Protein AF-A0AAU6SEM1-F1 (afdb_monomer)

Sequence (296 aa):
MIVGTLLGLVVWAATRRGRDPLRGRLRWLAVAAGLLPVLVTVFYAVAGIIPALLAALTPDVFFMLWETRFVAPLVAGLASLALLTVPGPASSPIPFAAVARRTAFTYVGKGWLVTAVALIAVTVALSVAAGMASTVDEEGRYTMFSFNIGTFTVSTTIYGWHYSLPALALVLALAGCGWAALAFVARSPLSEPWEHQASTRRTRSRNIAVAITAALSLHLGLILGSLAGTSTLQGGMPTDSAGDITVQAPFAALTPLLSASSFVFAAVGIALWLSVTLTAVPVPGRVRRTTSALAS

Organism: NCBI:txid3135264

Nearest PDB structures (foldseek):
  8qa3-assembly1_A  TM=3.571E-01  e=9.918E+00  Homo sapiens
  4o9u-assembly1_D  TM=2.777E-01  e=9.033E+00  Thermus thermophilus HB27

Secondary structure (DSSP, 8-state):
-HHHHHHHHHHHHHH-TT-PPP-THHHHHHHHHHHHHHHHHHHHHHHHH-HHHHHTS-HHHHHHHHHHTTTHHHHHHHHHHHHHHSPPPP-PPP---------GGGSS-HHHHHHHHHHHHHHHHHHHHHHHH-EE-TTS-EEEEEEEET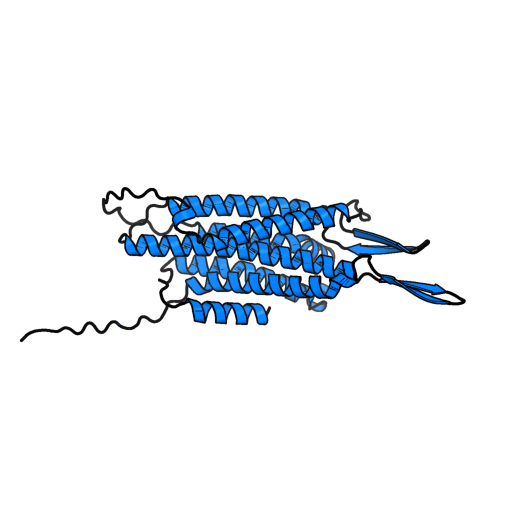TEEEEEE-S-HHHHHHHHHHHHHHHHHHHHHHHHHHH----S-HHHHHHHHHHHHHHHHHHHHHHHHHHHHHHHHHHHHHHT-EEEEEETTTEEEEEE-TTGGGHHHHHHHHHHHHHHHHHHHHHHHGGGSPP-------------

pLDDT: mean 85.05, std 13.44, range [45.94, 98.5]

Structure (mmCIF, N/CA/C/O backbone):
data_AF-A0AAU6SEM1-F1
#
_entry.id   AF-A0AAU6SEM1-F1
#
loop_
_atom_site.group_PDB
_atom_site.id
_atom_site.type_symbol
_atom_site.label_atom_id
_atom_site.label_alt_id
_atom_site.label_comp_id
_atom_site.label_asym_id
_atom_site.label_entity_id
_atom_site.label_seq_id
_atom_site.pdbx_PDB_ins_code
_atom_site.Cartn_x
_atom_site.Cartn_y
_atom_site.Cartn_z
_atom_site.occupancy
_atom_site.B_iso_or_equiv
_atom_site.auth_seq_id
_atom_site.auth_comp_id
_atom_site.auth_asym_id
_atom_site.auth_atom_id
_atom_site.pdbx_PDB_model_num
ATOM 1 N N . MET A 1 1 ? -10.314 -1.191 -9.403 1.00 64.25 1 MET A N 1
ATOM 2 C CA . MET A 1 1 ? -11.093 -0.245 -8.566 1.00 64.25 1 MET A CA 1
ATOM 3 C C . MET A 1 1 ? -12.512 -0.749 -8.316 1.00 64.25 1 MET A C 1
ATOM 5 O O . MET A 1 1 ? -12.783 -1.149 -7.195 1.00 64.25 1 MET A O 1
ATOM 9 N N . ILE A 1 2 ? -13.368 -0.844 -9.346 1.00 74.00 2 ILE A N 1
ATOM 10 C CA . ILE A 1 2 ? -14.781 -1.278 -9.229 1.00 74.00 2 ILE A CA 1
ATOM 11 C C . ILE A 1 2 ? -14.925 -2.620 -8.493 1.00 74.00 2 ILE A C 1
ATOM 13 O O . ILE A 1 2 ? -15.684 -2.719 -7.534 1.00 74.00 2 ILE A O 1
ATOM 17 N N . VAL A 1 3 ? -14.135 -3.628 -8.880 1.00 74.31 3 VAL A N 1
ATOM 18 C CA . VAL A 1 3 ? -14.137 -4.951 -8.229 1.00 74.31 3 VAL A CA 1
ATOM 19 C C . VAL A 1 3 ? -13.788 -4.859 -6.739 1.00 74.31 3 VAL A C 1
ATOM 21 O O . VAL A 1 3 ? -14.462 -5.468 -5.917 1.00 74.31 3 VAL A O 1
ATOM 24 N N . GLY A 1 4 ? -12.783 -4.055 -6.372 1.00 67.62 4 GLY A N 1
ATOM 25 C CA . GLY A 1 4 ? -12.403 -3.834 -4.972 1.00 67.62 4 GLY A CA 1
ATOM 26 C C . GLY A 1 4 ? -13.501 -3.136 -4.168 1.00 67.62 4 GLY A C 1
ATOM 27 O O . GLY A 1 4 ? -13.782 -3.523 -3.037 1.00 67.62 4 GLY A O 1
ATOM 28 N N . THR A 1 5 ? -14.184 -2.160 -4.770 1.00 74.62 5 THR A N 1
ATOM 29 C CA . THR A 1 5 ? -15.334 -1.486 -4.155 1.00 74.62 5 THR A CA 1
ATOM 30 C C . THR A 1 5 ? -16.492 -2.455 -3.917 1.00 74.62 5 THR A C 1
ATOM 32 O O . THR A 1 5 ? -17.012 -2.522 -2.804 1.00 74.62 5 THR A O 1
ATOM 35 N N . LEU A 1 6 ? -16.860 -3.252 -4.925 1.00 79.00 6 LEU A N 1
ATOM 36 C CA . LEU A 1 6 ? -17.915 -4.262 -4.809 1.00 79.00 6 LEU A CA 1
ATOM 37 C C . LEU A 1 6 ? -17.565 -5.321 -3.759 1.00 79.00 6 LEU A C 1
ATOM 39 O O . LEU A 1 6 ? -18.384 -5.621 -2.893 1.00 79.00 6 LEU A O 1
ATOM 43 N N . LEU A 1 7 ? -16.333 -5.834 -3.775 1.00 76.56 7 LEU A N 1
ATOM 44 C CA . LEU A 1 7 ? -15.867 -6.827 -2.809 1.00 76.56 7 LEU A CA 1
ATOM 45 C C . LEU A 1 7 ? -15.862 -6.266 -1.381 1.00 76.56 7 LEU A C 1
ATOM 47 O O . LEU A 1 7 ? -16.330 -6.932 -0.459 1.00 76.56 7 LEU A O 1
ATOM 51 N N . GLY A 1 8 ? -15.422 -5.018 -1.200 1.00 72.12 8 GLY A N 1
ATOM 52 C CA . GLY A 1 8 ? -15.498 -4.314 0.081 1.00 72.12 8 GLY A CA 1
ATOM 53 C C . GLY A 1 8 ? -16.930 -4.191 0.603 1.00 72.12 8 GLY A C 1
ATOM 54 O O . GLY A 1 8 ? -17.187 -4.488 1.772 1.00 72.12 8 GLY A O 1
ATOM 55 N N . LEU A 1 9 ? -17.878 -3.832 -0.267 1.00 77.19 9 LEU A N 1
ATOM 56 C CA . LEU A 1 9 ? -19.300 -3.740 0.077 1.00 77.19 9 LEU A CA 1
ATOM 57 C C . LEU A 1 9 ? -19.899 -5.103 0.446 1.00 77.19 9 LEU A C 1
ATOM 59 O O . LEU A 1 9 ? -20.611 -5.198 1.446 1.00 77.19 9 LEU A O 1
ATOM 63 N N . VAL A 1 10 ? -19.581 -6.163 -0.304 1.00 81.06 10 VAL A N 1
ATOM 64 C CA . VAL A 1 10 ? -20.064 -7.530 -0.042 1.00 81.06 10 VAL A CA 1
ATOM 65 C C . VAL A 1 10 ? -19.511 -8.065 1.280 1.00 81.06 10 VAL A C 1
ATOM 67 O O . VAL A 1 10 ? -20.278 -8.517 2.133 1.00 81.06 10 VAL A O 1
ATOM 70 N N . VAL A 1 11 ? -18.196 -7.959 1.506 1.00 77.38 11 VAL A N 1
ATOM 71 C CA . VAL A 1 11 ? -17.552 -8.398 2.756 1.00 77.38 11 VAL A CA 1
ATOM 72 C C . VAL A 1 11 ? -18.088 -7.607 3.948 1.00 77.38 11 VAL A C 1
ATOM 74 O O . VAL A 1 11 ? -18.332 -8.171 5.022 1.00 77.38 11 VAL A O 1
ATOM 77 N N . TRP A 1 12 ? -18.320 -6.304 3.785 1.00 76.75 12 TRP A N 1
ATOM 78 C CA . TRP A 1 12 ? -18.970 -5.508 4.818 1.00 76.75 12 TRP A CA 1
ATOM 79 C C . TRP A 1 12 ? -20.400 -5.989 5.088 1.00 76.75 12 TRP A C 1
ATOM 81 O O . TRP A 1 12 ? -20.734 -6.264 6.242 1.00 76.75 12 TRP A O 1
ATOM 91 N N . ALA A 1 13 ? -21.223 -6.159 4.053 1.00 77.69 13 ALA A N 1
ATOM 92 C CA . ALA A 1 13 ? -22.612 -6.592 4.184 1.00 77.69 13 ALA A CA 1
ATOM 93 C C . ALA A 1 13 ? -22.738 -7.969 4.856 1.00 77.69 13 ALA A C 1
ATOM 95 O O . ALA A 1 13 ? -23.631 -8.163 5.686 1.00 77.69 13 ALA A O 1
ATOM 96 N N . ALA A 1 14 ? -21.817 -8.890 4.561 1.00 76.38 14 ALA A N 1
ATOM 97 C CA . ALA A 1 14 ? -21.757 -10.215 5.171 1.00 76.38 14 ALA A CA 1
ATOM 98 C C . ALA A 1 14 ? -21.317 -10.165 6.644 1.00 76.38 14 ALA A C 1
ATOM 100 O O . ALA A 1 14 ? -21.832 -10.906 7.478 1.00 76.38 14 ALA A O 1
ATOM 101 N N . THR A 1 15 ? -20.391 -9.266 6.990 1.00 72.38 15 THR A N 1
ATOM 102 C CA . THR A 1 15 ? -19.756 -9.258 8.317 1.00 72.38 15 THR A CA 1
ATOM 103 C C . THR A 1 15 ? -20.282 -8.184 9.275 1.00 72.38 15 THR A C 1
ATOM 105 O O . THR A 1 15 ? -19.810 -8.093 10.407 1.00 72.38 15 THR A O 1
ATOM 108 N N . ARG A 1 16 ? -21.257 -7.360 8.864 1.00 71.50 16 ARG A N 1
ATOM 109 C CA . ARG A 1 16 ? -21.816 -6.262 9.683 1.00 71.50 16 ARG A CA 1
ATOM 110 C C . ARG A 1 16 ? -22.664 -6.707 10.881 1.00 71.50 16 ARG A C 1
ATOM 112 O O . ARG A 1 16 ? -22.911 -5.894 11.766 1.00 71.50 16 ARG A O 1
ATOM 119 N N . ARG A 1 17 ? -23.134 -7.961 10.928 1.00 60.66 17 ARG A N 1
ATOM 120 C CA . ARG A 1 17 ? -23.982 -8.462 12.028 1.00 60.66 17 ARG A CA 1
ATOM 121 C C . ARG A 1 17 ? -23.161 -8.558 13.324 1.00 60.66 17 ARG A C 1
ATOM 123 O O . ARG A 1 17 ? -22.171 -9.277 13.364 1.00 60.66 17 ARG A O 1
ATOM 130 N N . GLY A 1 18 ? -23.580 -7.836 14.369 1.00 61.38 18 GLY A N 1
ATOM 131 C CA . GLY A 1 18 ? -22.967 -7.891 15.707 1.00 61.38 18 GLY A CA 1
ATOM 132 C C . GLY A 1 18 ? -21.843 -6.884 15.974 1.00 61.38 18 GLY A C 1
ATOM 133 O O . GLY A 1 18 ? -21.033 -7.113 16.868 1.00 61.38 18 GLY A O 1
ATOM 134 N N . ARG A 1 19 ? -21.753 -5.793 15.200 1.00 67.88 19 ARG A N 1
ATOM 135 C CA . ARG A 1 19 ? -20.771 -4.723 15.433 1.00 67.88 19 ARG A CA 1
ATOM 136 C C . ARG A 1 19 ? -21.436 -3.479 16.004 1.00 67.88 19 ARG A C 1
ATOM 138 O O . ARG A 1 19 ? -22.374 -2.964 15.399 1.00 67.88 19 ARG A O 1
ATOM 145 N N . ASP A 1 20 ? -20.890 -2.979 17.107 1.00 69.94 20 ASP A N 1
ATOM 146 C CA . ASP A 1 20 ? -21.246 -1.664 17.629 1.00 69.94 20 ASP A CA 1
ATOM 147 C C . ASP A 1 20 ? -20.597 -0.583 16.750 1.00 69.94 20 ASP A C 1
ATOM 149 O O . ASP A 1 20 ? -19.372 -0.591 16.572 1.00 69.94 20 ASP A O 1
ATOM 153 N N . PRO A 1 21 ? -21.384 0.327 16.150 1.00 76.50 21 PRO A N 1
ATOM 154 C CA . PRO A 1 21 ? -20.840 1.397 15.327 1.00 76.50 21 PRO A CA 1
ATOM 155 C C . PRO A 1 21 ? -20.088 2.414 16.189 1.00 76.50 21 PRO A C 1
ATOM 157 O O . PRO A 1 21 ? -20.515 2.744 17.298 1.00 76.50 21 PRO A O 1
ATOM 160 N N . LEU A 1 22 ? -19.003 2.973 15.647 1.00 77.81 22 LEU A N 1
ATOM 161 C CA . LEU A 1 22 ? -18.308 4.089 16.292 1.00 77.81 22 LEU A CA 1
ATOM 162 C C . LEU A 1 22 ? -19.231 5.317 16.360 1.00 77.81 22 LEU A C 1
ATOM 164 O O . LEU A 1 22 ? -19.919 5.649 15.392 1.00 77.81 22 LEU A O 1
ATOM 168 N N . ARG A 1 23 ? -19.230 6.009 17.505 1.00 79.38 23 ARG A N 1
ATOM 169 C CA . ARG A 1 23 ? -20.077 7.185 17.771 1.00 79.38 23 ARG A CA 1
ATOM 170 C C . ARG A 1 23 ? -19.254 8.470 17.899 1.00 79.38 23 ARG A C 1
ATOM 172 O O . ARG A 1 23 ? -18.048 8.441 18.147 1.00 79.38 23 ARG A O 1
ATOM 179 N N . GLY A 1 24 ? -19.922 9.611 17.721 1.00 83.50 24 GLY A N 1
ATOM 180 C CA . GLY A 1 24 ? -19.339 10.943 17.917 1.00 83.50 24 GLY A CA 1
ATOM 181 C C . GLY A 1 24 ? -18.122 11.225 17.027 1.00 83.50 24 GLY A C 1
ATOM 182 O O . GLY A 1 24 ? -18.098 10.863 15.852 1.00 83.50 24 GLY A O 1
ATOM 183 N N . ARG A 1 25 ? -17.090 11.862 17.595 1.00 84.56 25 ARG A N 1
ATOM 184 C CA . ARG A 1 25 ? -15.851 12.244 16.888 1.00 84.56 25 ARG A CA 1
ATOM 185 C C . ARG A 1 25 ? -15.125 11.052 16.250 1.00 84.56 25 ARG A C 1
ATOM 187 O O . ARG A 1 25 ? -14.598 11.178 15.149 1.00 84.56 25 ARG A O 1
ATOM 194 N N . LEU A 1 26 ? -15.137 9.887 16.902 1.00 82.12 26 LEU A N 1
ATOM 195 C CA . LEU A 1 26 ? -14.459 8.680 16.410 1.00 82.12 26 LEU A CA 1
ATOM 196 C C . LEU A 1 26 ? -15.063 8.159 15.098 1.00 82.12 26 LEU A C 1
ATOM 198 O O . LEU A 1 26 ? -14.344 7.590 14.280 1.00 82.12 26 LEU A O 1
ATOM 202 N N . ARG A 1 27 ? -16.362 8.398 14.871 1.00 87.31 27 ARG A N 1
ATOM 203 C CA . ARG A 1 27 ? -17.052 8.064 13.618 1.00 87.31 27 ARG A CA 1
ATOM 204 C C . ARG A 1 27 ? -16.424 8.794 12.432 1.00 87.31 27 ARG A C 1
ATOM 206 O O . ARG A 1 27 ? -16.048 8.164 11.450 1.00 87.31 27 ARG A O 1
ATOM 213 N N . TRP A 1 28 ? -16.290 10.113 12.538 1.00 88.06 28 TRP A N 1
ATOM 214 C CA . TRP A 1 28 ? -15.755 10.952 11.465 1.00 88.06 28 TRP A CA 1
ATOM 215 C C . TRP A 1 28 ? -14.275 10.690 11.207 1.00 88.06 28 TRP A C 1
ATOM 217 O O . TRP A 1 28 ? -13.860 10.638 10.054 1.00 88.06 28 TRP A O 1
ATOM 227 N N . LEU A 1 29 ? -13.499 10.432 12.263 1.00 88.56 29 LEU A N 1
ATOM 228 C CA . LEU A 1 29 ? -12.094 10.052 12.127 1.00 88.56 29 LEU A CA 1
ATOM 229 C C . LEU A 1 29 ? -11.925 8.713 11.402 1.00 88.56 29 LEU A C 1
ATOM 231 O O . LEU A 1 29 ? -11.053 8.604 10.548 1.00 88.56 29 LEU A O 1
ATOM 235 N N . ALA A 1 30 ? -12.776 7.719 11.674 1.00 88.06 30 ALA A N 1
ATOM 236 C CA . ALA A 1 30 ? -12.753 6.449 10.947 1.00 88.06 30 ALA A CA 1
ATOM 237 C C . ALA A 1 30 ? -13.156 6.610 9.470 1.00 88.06 30 ALA A C 1
ATOM 239 O O . ALA A 1 30 ? -12.555 5.980 8.601 1.00 88.06 30 ALA A O 1
ATOM 240 N N . VAL A 1 31 ? -14.135 7.475 9.173 1.00 90.69 31 VAL A N 1
ATOM 241 C CA . VAL A 1 31 ? -14.511 7.811 7.788 1.00 90.69 31 VAL A CA 1
ATOM 242 C C . VAL A 1 31 ? -13.346 8.471 7.058 1.00 90.69 31 VAL A C 1
ATOM 244 O O . VAL A 1 31 ? -12.984 8.012 5.979 1.00 90.69 31 VAL A O 1
ATOM 247 N N . ALA A 1 32 ? -12.738 9.498 7.657 1.00 92.38 32 ALA A N 1
ATOM 248 C CA . ALA A 1 32 ? -11.601 10.206 7.080 1.00 92.38 32 ALA A CA 1
ATOM 249 C C . ALA A 1 32 ? -10.401 9.270 6.868 1.00 92.38 32 ALA A C 1
ATOM 251 O O . ALA A 1 32 ? -9.846 9.235 5.773 1.00 92.38 32 ALA A O 1
ATOM 252 N N . ALA A 1 33 ? -10.066 8.450 7.870 1.00 91.44 33 ALA A N 1
ATOM 253 C CA . ALA A 1 33 ? -8.993 7.461 7.788 1.00 91.44 33 ALA A CA 1
ATOM 254 C C . ALA A 1 33 ? -9.241 6.399 6.706 1.00 91.44 33 ALA A C 1
ATOM 256 O O . ALA A 1 33 ? -8.302 5.934 6.079 1.00 91.44 33 ALA A O 1
ATOM 257 N N . GLY A 1 34 ? -10.490 5.994 6.473 1.00 90.25 34 GLY A N 1
ATOM 258 C CA . GLY A 1 34 ? -10.798 5.027 5.422 1.00 90.25 34 GLY A CA 1
ATOM 259 C C . GLY A 1 34 ? -10.874 5.638 4.017 1.00 90.25 34 GLY A C 1
ATOM 260 O O . GLY A 1 34 ? -10.445 5.013 3.052 1.00 90.25 34 GLY A O 1
ATOM 261 N N . LEU A 1 35 ? -11.392 6.865 3.884 1.00 92.94 35 LEU A N 1
ATOM 262 C CA . LEU A 1 35 ? -11.572 7.516 2.581 1.00 92.94 35 LEU A CA 1
ATOM 263 C C . LEU A 1 35 ? -10.289 8.142 2.038 1.00 92.94 35 LEU A C 1
ATOM 265 O O . LEU A 1 35 ? -10.067 8.074 0.832 1.00 92.94 35 LEU A O 1
ATOM 269 N N . LEU A 1 36 ? -9.441 8.721 2.893 1.00 94.38 36 LEU A N 1
ATOM 270 C CA . LEU A 1 36 ? -8.217 9.404 2.464 1.00 94.38 36 LEU A CA 1
ATOM 271 C C . LEU A 1 36 ? -7.335 8.514 1.558 1.00 94.38 36 LEU A C 1
ATOM 273 O O . LEU A 1 36 ? -7.015 8.950 0.452 1.00 94.38 36 LEU A O 1
ATOM 277 N N . PRO A 1 37 ? -7.002 7.259 1.919 1.00 92.25 37 PRO A N 1
ATOM 278 C CA . PRO A 1 37 ? -6.177 6.399 1.067 1.00 92.25 37 PRO A CA 1
ATOM 279 C C . PRO A 1 37 ? -6.876 5.966 -0.223 1.00 92.25 37 PRO A C 1
ATOM 281 O O . PRO A 1 37 ? -6.222 5.803 -1.254 1.00 92.25 37 PRO A O 1
ATOM 284 N N . VAL A 1 38 ? -8.203 5.798 -0.191 1.00 91.88 38 VAL A N 1
ATOM 285 C CA . VAL A 1 38 ? -8.988 5.476 -1.392 1.00 91.88 38 VAL A CA 1
ATOM 286 C C . VAL A 1 38 ? -8.937 6.641 -2.371 1.00 91.88 38 VAL A C 1
ATOM 288 O O . VAL A 1 38 ? -8.665 6.417 -3.546 1.00 91.88 38 VAL A O 1
ATOM 291 N N . LEU A 1 39 ? -9.128 7.874 -1.896 1.00 93.56 39 LEU A N 1
ATOM 292 C CA . LEU A 1 39 ? -9.052 9.074 -2.729 1.00 93.56 39 LEU A CA 1
ATOM 293 C C . LEU A 1 39 ? -7.659 9.252 -3.337 1.00 93.56 39 LEU A C 1
ATOM 295 O O . LEU A 1 39 ? -7.558 9.477 -4.539 1.00 93.56 39 LEU A O 1
ATOM 299 N N . VAL A 1 40 ? -6.597 9.066 -2.546 1.00 92.94 40 VAL A N 1
ATOM 300 C CA . VAL A 1 40 ? -5.211 9.092 -3.045 1.00 92.94 40 VAL A CA 1
ATOM 301 C C . VAL A 1 40 ? -5.002 8.031 -4.131 1.00 92.94 40 VAL A C 1
ATOM 303 O O . VAL A 1 40 ? -4.469 8.329 -5.194 1.00 92.94 40 VAL A O 1
ATOM 306 N N . THR A 1 41 ? -5.474 6.802 -3.912 1.00 90.38 41 THR A N 1
ATOM 307 C CA . THR A 1 41 ? -5.333 5.710 -4.893 1.00 90.38 41 THR A CA 1
ATOM 308 C C . THR A 1 41 ? -6.106 5.996 -6.181 1.00 90.38 41 THR A C 1
ATOM 310 O O . THR A 1 41 ? -5.592 5.770 -7.274 1.00 90.38 41 THR A O 1
ATOM 313 N N . VAL A 1 42 ? -7.334 6.511 -6.068 1.00 89.88 42 VAL A N 1
ATOM 314 C CA . VAL A 1 42 ? -8.163 6.895 -7.219 1.00 89.88 42 VAL A CA 1
ATOM 315 C C . VAL A 1 42 ? -7.513 8.037 -7.990 1.00 89.88 42 VAL A C 1
ATOM 317 O O . VAL A 1 42 ? -7.469 7.972 -9.212 1.00 89.88 42 VAL A O 1
ATOM 320 N N . PHE A 1 43 ? -6.961 9.035 -7.299 1.00 90.69 43 PHE A N 1
ATOM 321 C CA . PHE A 1 43 ? -6.244 10.142 -7.924 1.00 90.69 43 PHE A CA 1
ATOM 322 C C . PHE A 1 43 ? -5.088 9.641 -8.802 1.00 90.69 43 PHE A C 1
ATOM 324 O O . PHE A 1 43 ? -5.055 9.955 -9.989 1.00 90.69 43 PHE A O 1
ATOM 331 N N . TYR A 1 44 ? -4.211 8.782 -8.271 1.00 88.88 44 TYR A N 1
ATOM 332 C CA . TYR A 1 44 ? -3.110 8.205 -9.055 1.00 88.88 44 TYR A CA 1
ATOM 333 C C . TYR A 1 44 ? -3.589 7.304 -10.199 1.00 88.88 44 TYR A C 1
ATOM 335 O O . TYR A 1 44 ? -3.020 7.341 -11.288 1.00 88.88 44 TYR A O 1
ATOM 343 N N . ALA A 1 45 ? -4.644 6.513 -9.982 1.00 85.50 45 ALA A N 1
ATOM 344 C CA . ALA A 1 45 ? -5.206 5.660 -11.027 1.00 85.50 45 ALA A CA 1
ATOM 345 C C . ALA A 1 45 ? -5.792 6.483 -12.186 1.00 85.50 45 ALA A C 1
ATOM 347 O O . ALA A 1 45 ? -5.567 6.153 -13.345 1.00 85.50 45 ALA A O 1
ATOM 348 N N . VAL A 1 46 ? -6.518 7.562 -11.882 1.00 84.69 46 VAL A N 1
ATOM 349 C CA . VAL A 1 46 ? -7.102 8.458 -12.889 1.00 84.69 46 VAL A CA 1
ATOM 350 C C . VAL A 1 46 ? -6.012 9.241 -13.616 1.00 84.69 46 VAL A C 1
ATOM 352 O O . VAL A 1 46 ? -6.042 9.302 -14.844 1.00 84.69 46 VAL A O 1
ATOM 355 N N . ALA A 1 47 ? -5.023 9.769 -12.887 1.00 82.06 47 ALA A N 1
ATOM 356 C CA . ALA A 1 47 ? -3.884 10.466 -13.477 1.00 82.06 47 ALA A CA 1
ATOM 357 C C . ALA A 1 47 ? -3.133 9.574 -14.481 1.00 82.06 47 ALA A C 1
ATOM 359 O O . ALA A 1 47 ? -2.776 10.041 -15.552 1.00 82.06 47 ALA A O 1
ATOM 360 N N . GLY A 1 48 ? -2.973 8.278 -14.191 1.00 76.69 48 GLY A N 1
ATOM 361 C CA . GLY A 1 48 ? -2.333 7.333 -15.112 1.00 76.69 48 GLY A CA 1
ATOM 362 C C . GLY A 1 48 ? -3.158 6.950 -16.351 1.00 76.69 48 GLY A C 1
ATOM 363 O O . GLY A 1 48 ? -2.577 6.487 -17.327 1.00 76.69 48 GLY A O 1
ATOM 364 N N . ILE A 1 49 ? -4.488 7.116 -16.333 1.00 80.06 49 ILE A N 1
ATOM 365 C CA . ILE A 1 49 ? -5.392 6.706 -17.431 1.00 80.06 49 ILE A CA 1
ATOM 366 C C . ILE A 1 49 ? -5.716 7.859 -18.380 1.00 80.06 49 ILE A C 1
ATOM 368 O O . ILE A 1 49 ? -6.037 7.614 -19.542 1.00 80.06 49 ILE A O 1
ATOM 372 N N . ILE A 1 50 ? -5.671 9.105 -17.904 1.00 80.56 50 ILE A N 1
ATOM 373 C CA . ILE A 1 50 ? -6.082 10.276 -18.683 1.00 80.56 50 ILE A CA 1
ATOM 374 C C . ILE A 1 50 ? -4.843 11.113 -19.037 1.00 80.56 50 ILE A C 1
ATOM 376 O O . ILE A 1 50 ? -4.563 12.100 -18.353 1.00 80.56 50 ILE A O 1
ATOM 380 N N . PRO A 1 51 ? -4.124 10.786 -20.134 1.00 67.69 51 PRO A N 1
ATOM 381 C CA . PRO A 1 51 ? -3.008 11.587 -20.630 1.00 67.69 51 PRO A CA 1
ATOM 382 C C . PRO A 1 51 ? -3.359 13.064 -20.808 1.00 67.69 51 PRO A C 1
ATOM 384 O O . PRO A 1 51 ? -2.520 13.914 -20.562 1.00 67.69 51 PRO A O 1
ATOM 387 N N . ALA A 1 52 ? -4.606 13.391 -21.167 1.00 70.00 52 ALA A N 1
ATOM 388 C CA . ALA A 1 52 ? -5.064 14.776 -21.305 1.00 70.00 52 ALA A CA 1
ATOM 389 C C . ALA A 1 52 ? -5.065 15.559 -19.976 1.00 70.00 52 ALA A C 1
ATOM 391 O O . ALA A 1 52 ? -4.821 16.761 -19.975 1.00 70.00 52 ALA A O 1
ATOM 392 N N . LEU A 1 53 ? -5.301 14.885 -18.843 1.00 68.25 53 LEU A N 1
ATOM 393 C CA . LEU A 1 53 ? -5.215 15.497 -17.514 1.00 68.25 53 LEU A CA 1
ATOM 394 C C . LEU A 1 53 ? -3.754 15.807 -17.158 1.00 68.25 53 LEU A C 1
ATOM 396 O O . LEU A 1 53 ? -3.472 16.804 -16.503 1.00 68.25 53 LEU A O 1
ATOM 400 N N . LEU A 1 54 ? -2.836 14.952 -17.621 1.00 65.75 54 LEU A N 1
ATOM 401 C CA . LEU A 1 54 ? -1.393 15.107 -17.453 1.00 65.75 54 LEU A CA 1
ATOM 402 C C . LEU A 1 54 ? -0.780 16.100 -18.445 1.00 65.75 54 LEU A C 1
ATOM 404 O O . LEU A 1 54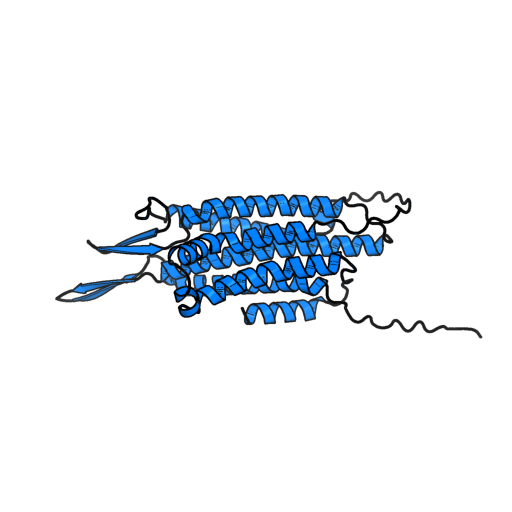 ? 0.167 16.785 -18.089 1.00 65.75 54 LEU A O 1
ATOM 408 N N . ALA A 1 55 ? -1.335 16.232 -19.651 1.00 67.75 55 ALA A N 1
ATOM 409 C CA . ALA A 1 55 ? -0.891 17.190 -20.664 1.00 67.75 55 ALA A CA 1
ATOM 410 C C . ALA A 1 55 ? -1.106 18.651 -20.231 1.00 67.75 55 ALA A C 1
ATOM 412 O O . ALA A 1 55 ? -0.458 19.552 -20.753 1.00 67.75 55 ALA A O 1
ATOM 413 N N . ALA A 1 56 ? -2.007 18.881 -19.271 1.00 75.69 56 ALA A N 1
ATOM 414 C CA . ALA A 1 56 ? -2.197 20.175 -18.626 1.00 75.69 56 ALA A CA 1
ATOM 415 C C . ALA A 1 56 ? -1.183 20.451 -17.495 1.00 75.69 56 ALA A C 1
ATOM 417 O O . ALA A 1 56 ? -1.108 21.579 -17.010 1.00 75.69 56 ALA A O 1
ATOM 418 N N . LEU A 1 57 ? -0.426 19.441 -17.049 1.00 77.94 57 LEU A N 1
ATOM 419 C CA . LEU A 1 57 ? 0.616 19.579 -16.033 1.00 77.94 57 LEU A CA 1
ATOM 420 C C . LEU A 1 57 ? 1.965 19.861 -16.697 1.00 77.94 57 LEU A C 1
ATOM 422 O O . LEU A 1 57 ? 2.245 19.397 -17.801 1.00 77.94 57 LEU A O 1
ATOM 426 N N . THR A 1 58 ? 2.830 20.600 -16.005 1.00 82.25 58 THR A N 1
ATOM 427 C CA . THR A 1 58 ? 4.222 20.731 -16.442 1.00 82.25 58 THR A CA 1
ATOM 428 C C . THR A 1 58 ? 4.935 19.374 -16.334 1.00 82.25 58 THR A C 1
ATOM 430 O O . THR A 1 58 ? 4.583 18.571 -15.458 1.00 82.25 58 THR A O 1
ATOM 433 N N . PRO A 1 59 ? 5.951 19.104 -17.178 1.00 80.19 59 PRO A N 1
ATOM 434 C CA . PRO A 1 59 ? 6.737 17.870 -17.111 1.00 80.19 59 PRO A CA 1
ATOM 435 C C . PRO A 1 59 ? 7.267 17.567 -15.703 1.00 80.19 59 PRO A C 1
ATOM 437 O O . PRO A 1 59 ? 7.197 16.424 -15.257 1.00 80.19 59 PRO A O 1
ATOM 440 N N . ASP A 1 60 ? 7.683 18.600 -14.964 1.00 84.19 60 ASP A N 1
ATOM 441 C CA . ASP A 1 60 ? 8.184 18.477 -13.590 1.00 84.19 60 ASP A CA 1
ATOM 442 C C . ASP A 1 60 ? 7.125 17.939 -12.618 1.00 84.19 60 ASP A C 1
ATOM 444 O O . ASP A 1 60 ? 7.411 17.083 -11.780 1.00 84.19 60 ASP A O 1
ATOM 448 N N . VAL A 1 61 ? 5.876 18.409 -12.730 1.00 82.81 61 VAL A N 1
ATOM 449 C CA . VAL A 1 61 ? 4.781 17.957 -11.859 1.00 82.81 61 VAL A CA 1
ATOM 450 C C . VAL A 1 61 ? 4.373 16.531 -12.210 1.00 82.81 61 VAL A C 1
ATOM 452 O O . VAL A 1 61 ? 4.136 15.726 -11.308 1.00 82.81 61 VAL A O 1
ATOM 455 N N . PHE A 1 62 ? 4.324 16.190 -13.500 1.00 80.81 62 PHE A N 1
ATOM 456 C CA . PHE A 1 62 ? 4.092 14.809 -13.926 1.00 80.81 62 PHE A CA 1
ATOM 457 C C . PHE A 1 62 ? 5.155 13.869 -13.350 1.00 80.81 62 PHE A C 1
ATOM 459 O O . PHE A 1 62 ? 4.819 12.830 -12.778 1.00 80.81 62 PHE A O 1
ATOM 466 N N . PHE A 1 63 ? 6.421 14.265 -13.449 1.00 79.44 63 PHE A N 1
ATOM 467 C CA . PHE A 1 63 ? 7.541 13.485 -12.954 1.00 79.44 63 PHE A CA 1
ATOM 468 C C . PHE A 1 63 ? 7.476 13.304 -11.431 1.00 79.44 63 PHE A C 1
ATOM 470 O O . PHE A 1 63 ? 7.479 12.172 -10.949 1.00 79.44 63 PHE A O 1
ATOM 477 N N . MET A 1 64 ? 7.256 14.386 -10.678 1.00 84.12 64 MET A N 1
ATOM 478 C CA . MET A 1 64 ? 7.060 14.342 -9.223 1.00 84.12 64 MET A CA 1
ATOM 479 C C . MET A 1 64 ? 5.902 13.413 -8.812 1.00 84.12 64 MET A C 1
ATOM 481 O O . MET A 1 64 ? 6.019 12.631 -7.862 1.00 84.12 64 MET A O 1
ATOM 485 N N . LEU A 1 65 ? 4.768 13.472 -9.517 1.00 84.81 65 LEU A N 1
ATOM 486 C CA . LEU A 1 65 ? 3.634 12.577 -9.269 1.00 84.81 65 LEU A CA 1
ATOM 487 C C . LEU A 1 65 ? 4.018 11.118 -9.535 1.00 84.81 65 LEU A C 1
ATOM 489 O O . LEU A 1 65 ? 3.716 10.226 -8.740 1.00 84.81 65 LEU A O 1
ATOM 493 N N . TRP A 1 66 ? 4.715 10.856 -10.635 1.00 83.25 66 TRP A N 1
ATOM 494 C CA . TRP A 1 66 ? 5.131 9.504 -10.982 1.00 83.25 66 TRP A CA 1
ATOM 495 C C . TRP A 1 66 ? 6.134 8.922 -9.982 1.00 83.25 66 TRP A C 1
ATOM 497 O O . TRP A 1 66 ? 6.036 7.743 -9.638 1.00 83.25 66 TRP A O 1
ATOM 507 N N . GLU A 1 67 ? 7.046 9.738 -9.456 1.00 86.06 67 GLU A N 1
ATOM 508 C CA . GLU A 1 67 ? 8.017 9.322 -8.441 1.00 86.06 67 GLU A CA 1
ATOM 509 C C . GLU A 1 67 ? 7.357 8.999 -7.095 1.00 86.06 67 GLU A C 1
ATOM 511 O O . GLU A 1 67 ? 7.704 8.020 -6.429 1.00 86.06 67 GLU A O 1
ATOM 516 N N . THR A 1 68 ? 6.355 9.781 -6.698 1.00 91.81 68 THR A N 1
ATOM 517 C CA . THR A 1 68 ? 5.729 9.664 -5.371 1.00 91.81 68 THR A CA 1
ATOM 518 C C . THR A 1 68 ? 4.660 8.573 -5.278 1.00 91.81 68 THR A C 1
ATOM 520 O O . THR A 1 68 ? 4.269 8.176 -4.174 1.00 91.81 68 THR A O 1
ATOM 523 N N . ARG A 1 69 ? 4.217 8.003 -6.406 1.00 93.12 69 ARG A N 1
ATOM 524 C CA . ARG A 1 69 ? 3.147 6.989 -6.433 1.00 93.12 69 ARG A CA 1
ATOM 525 C C . ARG A 1 69 ? 3.428 5.760 -5.562 1.00 93.12 69 ARG A C 1
ATOM 527 O O . ARG A 1 69 ? 2.503 5.229 -4.955 1.00 93.12 69 ARG A O 1
ATOM 534 N N . PHE A 1 70 ? 4.686 5.316 -5.463 1.00 95.00 70 PHE A N 1
ATOM 535 C CA . PHE A 1 70 ? 5.046 4.113 -4.700 1.00 95.00 70 PHE A CA 1
ATOM 536 C C . PHE A 1 70 ? 4.975 4.328 -3.185 1.00 95.00 70 PHE A C 1
ATOM 538 O O . PHE A 1 70 ? 4.624 3.404 -2.450 1.00 95.00 70 PHE A O 1
ATOM 545 N N . VAL A 1 71 ? 5.250 5.547 -2.718 1.00 96.75 71 VAL A N 1
ATOM 546 C CA . VAL A 1 71 ? 5.199 5.908 -1.294 1.00 96.75 71 VAL A CA 1
ATOM 547 C C . VAL A 1 71 ? 3.815 6.391 -0.858 1.00 96.75 71 VAL A C 1
ATOM 549 O O . VAL A 1 71 ? 3.449 6.242 0.309 1.00 96.75 71 VAL A O 1
ATOM 552 N N . ALA A 1 72 ? 3.007 6.901 -1.791 1.00 96.12 72 ALA A N 1
ATOM 553 C CA . ALA A 1 72 ? 1.675 7.443 -1.539 1.00 96.12 72 ALA A CA 1
ATOM 554 C C . ALA A 1 72 ? 0.749 6.548 -0.683 1.00 96.12 72 ALA A C 1
ATOM 556 O O . ALA A 1 72 ? 0.209 7.057 0.306 1.00 96.12 72 ALA A O 1
ATOM 557 N N . PRO A 1 73 ? 0.559 5.237 -0.961 1.00 96.69 73 PRO A N 1
ATOM 558 C CA . PRO A 1 73 ? -0.311 4.399 -0.129 1.00 96.69 73 PRO A CA 1
ATOM 559 C C . PRO A 1 73 ? 0.216 4.220 1.302 1.00 96.69 73 PRO A C 1
ATOM 561 O O . PRO A 1 73 ? -0.580 4.091 2.233 1.00 96.69 73 PRO A O 1
ATOM 564 N N . LEU A 1 74 ? 1.538 4.242 1.500 1.00 97.94 74 LEU A N 1
ATOM 565 C CA . LEU A 1 74 ? 2.158 4.113 2.820 1.00 97.94 74 LEU A CA 1
ATOM 566 C C . LEU A 1 74 ? 2.009 5.407 3.627 1.00 97.94 74 LEU A C 1
ATOM 568 O O . LEU A 1 74 ? 1.619 5.355 4.793 1.00 97.94 74 LEU A O 1
ATOM 572 N N . VAL A 1 75 ? 2.228 6.566 2.996 1.00 97.94 75 VAL A N 1
ATOM 573 C CA . VAL A 1 75 ? 1.999 7.885 3.610 1.00 97.94 75 VAL A CA 1
ATOM 574 C C . VAL A 1 75 ? 0.527 8.057 3.986 1.00 97.94 75 VAL A C 1
ATOM 576 O O . VAL A 1 75 ? 0.216 8.431 5.118 1.00 97.94 75 VAL A O 1
ATOM 579 N N . ALA A 1 76 ? -0.396 7.709 3.084 1.00 96.88 76 ALA A N 1
ATOM 580 C CA . ALA A 1 76 ? -1.828 7.731 3.376 1.00 96.88 76 ALA A CA 1
ATOM 581 C C . ALA A 1 76 ? -2.196 6.752 4.507 1.00 96.88 76 ALA A C 1
ATOM 583 O O . ALA A 1 76 ? -3.028 7.073 5.360 1.00 96.88 76 ALA A O 1
ATOM 584 N N . GLY A 1 77 ? -1.543 5.587 4.564 1.00 97.38 77 GLY A N 1
ATOM 585 C CA . GLY A 1 77 ? -1.663 4.630 5.663 1.00 97.38 77 GLY A CA 1
ATOM 586 C C . GLY A 1 77 ? -1.220 5.206 7.010 1.00 97.38 77 GLY A C 1
ATOM 587 O O . GLY A 1 77 ? -1.961 5.105 7.987 1.00 97.38 77 GLY A O 1
ATOM 588 N N . LEU A 1 78 ? -0.064 5.870 7.060 1.00 98.00 78 LEU A N 1
ATOM 589 C CA . LEU A 1 78 ? 0.447 6.547 8.258 1.00 98.00 78 LEU A CA 1
ATOM 590 C C . LEU A 1 78 ? -0.485 7.672 8.726 1.00 98.00 78 LEU A C 1
ATOM 592 O O . LEU A 1 78 ? -0.834 7.726 9.906 1.00 98.00 78 LEU A O 1
ATOM 596 N N . ALA A 1 79 ? -0.950 8.521 7.806 1.00 97.25 79 ALA A N 1
ATOM 597 C CA . ALA A 1 79 ? -1.927 9.568 8.111 1.00 97.25 79 ALA A CA 1
ATOM 598 C C . ALA A 1 79 ? -3.226 8.976 8.684 1.00 97.25 79 ALA A C 1
ATOM 600 O O . ALA A 1 79 ? -3.765 9.458 9.680 1.00 97.25 79 ALA A O 1
ATOM 601 N N . SER A 1 80 ? -3.695 7.869 8.111 1.00 95.56 80 SER A N 1
ATOM 602 C CA . SER A 1 80 ? -4.885 7.161 8.588 1.00 95.56 80 SER A CA 1
ATOM 603 C C . SER A 1 80 ? -4.681 6.547 9.973 1.00 95.56 80 SER A C 1
ATOM 605 O O . SER A 1 80 ? -5.580 6.617 10.811 1.00 95.56 80 SER A O 1
ATOM 607 N N . LEU A 1 81 ? -3.497 5.996 10.263 1.00 95.62 81 LEU A N 1
ATOM 608 C CA . LEU A 1 81 ? -3.153 5.539 11.611 1.00 95.62 81 LEU A CA 1
ATOM 609 C C . LEU A 1 81 ? -3.176 6.690 12.617 1.00 95.62 81 LEU A C 1
ATOM 611 O O . LEU A 1 81 ? -3.751 6.520 13.691 1.00 95.62 81 LEU A O 1
ATOM 615 N N . ALA A 1 82 ? -2.626 7.854 12.267 1.00 95.25 82 ALA A N 1
ATOM 616 C CA . ALA A 1 82 ? -2.664 9.037 13.125 1.00 95.25 82 ALA A CA 1
ATOM 617 C C . ALA A 1 82 ? -4.105 9.480 13.440 1.00 95.25 82 ALA A C 1
ATOM 619 O O . ALA A 1 82 ? -4.412 9.838 14.575 1.00 95.25 82 ALA A O 1
ATOM 620 N N . LEU A 1 83 ? -5.021 9.389 12.471 1.00 93.56 83 LEU A N 1
ATOM 621 C CA . LEU A 1 83 ? -6.444 9.668 12.692 1.00 93.56 83 LEU A CA 1
ATOM 622 C C . LEU A 1 83 ? -7.117 8.619 13.595 1.00 93.56 83 LEU A C 1
ATOM 624 O O . LEU A 1 83 ? -7.938 8.966 14.445 1.00 93.56 83 LEU A O 1
ATOM 628 N N . LEU A 1 84 ? -6.770 7.336 13.443 1.00 90.62 84 LEU A N 1
ATOM 629 C CA . LEU A 1 84 ? -7.351 6.235 14.225 1.00 90.62 84 LEU A CA 1
ATOM 630 C C . LEU A 1 84 ? -6.833 6.168 15.675 1.00 90.62 84 LEU A C 1
ATOM 632 O O . LEU A 1 84 ? -7.507 5.604 16.552 1.00 90.62 84 LEU A O 1
ATOM 636 N N . THR A 1 85 ? -5.659 6.737 15.957 1.00 90.38 85 THR A N 1
ATOM 637 C CA . THR A 1 85 ? -5.072 6.769 17.306 1.00 90.38 85 THR A CA 1
ATOM 638 C C . THR A 1 85 ? -5.625 7.877 18.189 1.00 90.38 85 THR A C 1
ATOM 640 O O . THR A 1 85 ? -5.540 7.737 19.411 1.00 90.38 85 THR A O 1
ATOM 643 N N . VAL A 1 86 ? -6.258 8.911 17.620 1.00 88.00 86 VAL A N 1
ATOM 644 C CA . VAL A 1 86 ? -6.834 10.026 18.388 1.00 88.00 86 VAL A CA 1
ATOM 645 C C . VAL A 1 86 ? -7.722 9.488 19.526 1.00 88.00 86 VAL A C 1
ATOM 647 O O . VAL A 1 86 ? -8.606 8.654 19.285 1.00 88.00 86 VAL A O 1
ATOM 650 N N . PRO A 1 87 ? -7.480 9.898 20.783 1.00 79.06 87 PRO A N 1
ATOM 651 C CA . PRO A 1 87 ? -8.256 9.423 21.920 1.00 79.06 87 PRO A CA 1
ATOM 652 C C . PRO A 1 87 ? -9.722 9.863 21.820 1.00 79.06 87 PRO A C 1
ATOM 654 O O . PRO A 1 87 ? -10.045 10.937 21.309 1.00 79.06 87 PRO A O 1
ATOM 657 N N . GLY A 1 88 ? -10.621 9.007 22.311 1.00 71.06 88 GLY A N 1
ATOM 658 C CA . GLY A 1 88 ? -12.026 9.372 22.492 1.00 71.06 88 GLY A CA 1
ATOM 659 C C . GLY A 1 88 ? -12.192 10.383 23.635 1.00 71.06 88 GLY A C 1
ATOM 660 O O . GLY A 1 88 ? -11.269 10.544 24.435 1.00 71.06 88 GLY A O 1
ATOM 661 N N . PRO A 1 89 ? -13.345 11.070 23.725 1.00 65.56 89 PRO A N 1
ATOM 662 C CA . PRO A 1 89 ? -13.629 11.964 24.843 1.00 65.56 89 PRO A CA 1
ATOM 663 C C . PRO A 1 89 ? -13.503 11.208 26.171 1.00 65.56 89 PRO A C 1
ATOM 665 O O . PRO A 1 89 ? -14.119 10.159 26.356 1.00 65.56 89 PRO A O 1
ATOM 668 N N . ALA A 1 90 ? -12.679 11.733 27.078 1.00 57.56 90 ALA A N 1
ATOM 669 C CA . ALA A 1 90 ? -12.574 11.216 28.433 1.00 57.56 90 ALA A CA 1
ATOM 670 C C . ALA A 1 90 ? -13.844 11.594 29.206 1.00 57.56 90 ALA A C 1
ATOM 672 O O . ALA A 1 90 ? -14.287 12.739 29.157 1.00 57.56 90 ALA A O 1
ATOM 673 N N . SER A 1 91 ? -14.436 10.645 29.923 1.00 56.16 91 SER A N 1
ATOM 674 C CA . SER A 1 91 ? -15.431 10.939 30.963 1.00 56.16 91 SER A CA 1
ATOM 675 C C . SER A 1 91 ? -14.939 10.372 32.291 1.00 56.16 91 SER A C 1
ATOM 677 O O . SER A 1 91 ? -14.040 9.527 32.305 1.00 56.16 91 SER A O 1
ATOM 679 N N . SER A 1 92 ? -15.478 10.882 33.397 1.00 57.62 92 SER A N 1
ATOM 680 C CA . SER A 1 92 ? -14.989 10.580 34.742 1.00 57.62 92 SER A CA 1
ATOM 681 C C . SER A 1 92 ? -14.851 9.070 34.982 1.00 57.62 92 SER A C 1
ATOM 683 O O . SER A 1 92 ? -15.778 8.318 34.671 1.00 57.62 92 SER A O 1
ATOM 685 N N . PRO A 1 93 ? -13.703 8.606 35.506 1.00 56.38 93 PRO A N 1
ATOM 686 C CA . PRO A 1 93 ? -13.479 7.191 35.753 1.00 56.38 93 PRO A CA 1
ATOM 687 C C . PRO A 1 93 ? -14.462 6.685 36.811 1.00 56.38 93 PRO A C 1
ATOM 689 O O . PRO A 1 93 ? -14.478 7.174 37.937 1.00 56.38 93 PRO A O 1
ATOM 692 N N . ILE A 1 94 ? -15.263 5.679 36.459 1.00 60.66 94 ILE A N 1
ATOM 693 C CA . ILE A 1 94 ? -15.983 4.880 37.453 1.00 60.66 94 ILE A CA 1
ATOM 694 C C . ILE A 1 94 ? -14.942 3.937 38.076 1.00 60.66 94 ILE A C 1
ATOM 696 O O . ILE A 1 94 ? -14.297 3.195 37.330 1.00 60.66 94 ILE A O 1
ATOM 700 N N . PRO A 1 95 ? -14.714 3.965 39.400 1.00 57.44 95 PRO A N 1
ATOM 701 C CA . PRO A 1 95 ? -13.712 3.117 40.032 1.00 57.44 95 PRO A CA 1
ATOM 702 C C . PRO A 1 95 ? -14.116 1.642 39.915 1.00 57.44 95 PRO A C 1
ATOM 704 O O . PRO A 1 95 ? -15.094 1.202 40.511 1.00 57.44 95 PRO A O 1
ATOM 707 N N . PHE A 1 96 ? -13.351 0.867 39.143 1.00 60.75 96 PHE A N 1
ATOM 708 C CA . PHE A 1 96 ? -13.446 -0.591 39.110 1.00 60.75 96 PHE A CA 1
ATOM 709 C C . PHE A 1 96 ? -12.048 -1.213 39.041 1.00 60.75 96 PHE A C 1
ATOM 711 O O . PHE A 1 96 ? -11.190 -0.776 38.271 1.00 60.75 96 PHE A O 1
ATOM 718 N N . ALA A 1 97 ? -11.815 -2.257 39.833 1.00 53.66 97 ALA A N 1
ATOM 719 C CA . ALA A 1 97 ? -10.583 -3.035 39.800 1.00 53.66 97 ALA A CA 1
ATOM 720 C C . ALA A 1 97 ? -10.776 -4.244 38.873 1.00 53.66 97 ALA A C 1
ATOM 722 O O . ALA A 1 97 ? -11.463 -5.200 39.219 1.00 53.66 97 ALA A O 1
ATOM 723 N N . ALA A 1 98 ? -10.185 -4.209 37.676 1.00 58.56 98 ALA A N 1
ATOM 724 C CA . ALA A 1 98 ? -10.148 -5.363 36.776 1.00 58.56 98 ALA A CA 1
ATOM 725 C C . ALA A 1 98 ? -8.735 -5.960 36.733 1.00 58.56 98 ALA A C 1
ATOM 727 O O . ALA A 1 98 ? -7.813 -5.334 36.214 1.00 58.56 98 ALA A O 1
ATOM 728 N N . VAL A 1 99 ? -8.587 -7.192 37.229 1.00 56.88 99 VAL A N 1
ATOM 729 C CA . VAL A 1 99 ? -7.304 -7.913 37.406 1.00 56.88 99 VAL A CA 1
ATOM 730 C C . VAL A 1 99 ? -6.888 -8.709 36.147 1.00 56.88 99 VAL A C 1
ATOM 732 O O . VAL A 1 99 ? -6.052 -9.603 36.192 1.00 56.88 99 VAL A O 1
ATOM 735 N N . ALA A 1 100 ? -7.447 -8.402 34.972 1.00 58.94 100 ALA A N 1
ATOM 736 C CA . ALA A 1 100 ? -7.076 -9.088 33.730 1.00 58.94 100 ALA A CA 1
ATOM 737 C C . ALA A 1 100 ? -5.850 -8.431 33.069 1.00 58.94 100 ALA A C 1
ATOM 739 O O . ALA A 1 100 ? -5.843 -7.225 32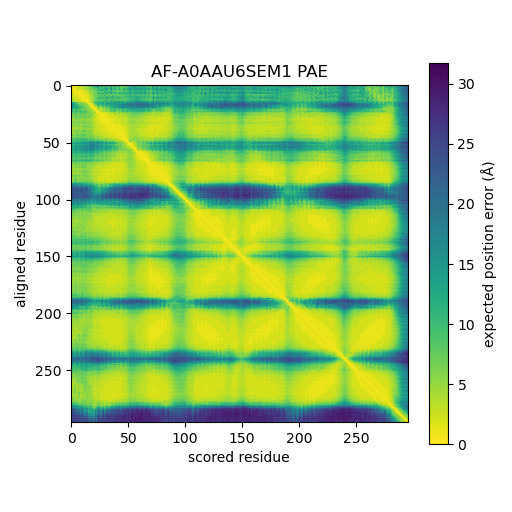.812 1.00 58.94 100 ALA A O 1
ATOM 740 N N . ARG A 1 101 ? -4.822 -9.228 32.736 1.00 56.78 101 ARG A N 1
ATOM 741 C CA . ARG A 1 101 ? -3.599 -8.770 32.052 1.00 56.78 101 ARG A CA 1
ATOM 742 C C . ARG A 1 101 ? -3.948 -8.279 30.633 1.00 56.78 101 ARG A C 1
ATOM 744 O O . ARG A 1 101 ? -4.168 -9.071 29.721 1.00 56.78 101 ARG A O 1
ATOM 751 N N . ARG A 1 102 ? -4.034 -6.958 30.446 1.00 62.81 102 ARG A N 1
ATOM 752 C CA . ARG A 1 102 ? -4.390 -6.314 29.166 1.00 62.81 102 ARG A CA 1
ATOM 753 C C . ARG A 1 102 ? -3.169 -6.274 28.243 1.00 62.81 102 ARG A C 1
ATOM 755 O O . ARG A 1 102 ? -2.252 -5.495 28.483 1.00 62.81 102 ARG A O 1
ATOM 762 N N . THR A 1 103 ? -3.151 -7.078 27.178 1.00 66.19 103 THR A N 1
ATOM 763 C CA . THR A 1 103 ? -2.083 -7.028 26.158 1.00 66.19 103 THR A CA 1
ATOM 764 C C . THR A 1 103 ? -2.624 -6.513 24.823 1.00 66.19 103 THR A C 1
ATOM 766 O O . THR A 1 103 ? -3.795 -6.717 24.506 1.00 66.19 103 THR A O 1
ATOM 769 N N . ALA A 1 104 ? -1.785 -5.842 24.025 1.00 64.94 104 ALA A N 1
ATOM 770 C CA . ALA A 1 104 ? -2.170 -5.294 22.715 1.00 64.94 104 ALA A CA 1
ATOM 771 C C . ALA A 1 104 ? -2.712 -6.368 21.747 1.00 64.94 104 ALA A C 1
ATOM 773 O O . ALA A 1 104 ? -3.549 -6.089 20.890 1.00 64.94 104 ALA A O 1
ATOM 774 N N . PHE A 1 105 ? -2.294 -7.616 21.952 1.00 71.25 105 PHE A N 1
ATOM 775 C CA . PHE A 1 105 ? -2.696 -8.779 21.171 1.00 71.25 105 PHE A CA 1
ATOM 776 C C . PHE A 1 105 ? -4.050 -9.365 21.555 1.00 71.2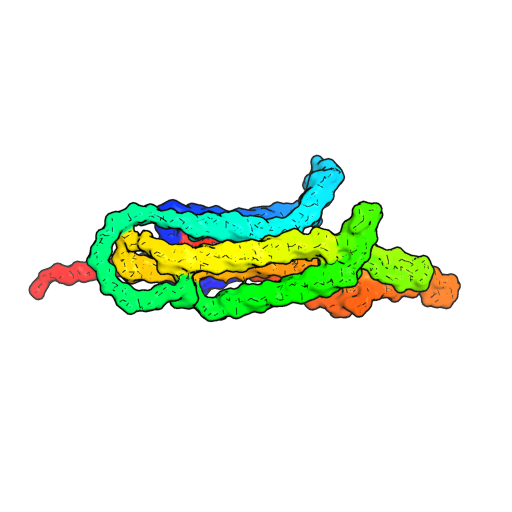5 105 PHE A C 1
ATOM 778 O O . PHE A 1 105 ? -4.635 -10.097 20.765 1.00 71.25 105 PHE A O 1
ATOM 785 N N . THR A 1 106 ? -4.581 -9.037 22.735 1.00 74.12 106 THR A N 1
ATOM 786 C CA . THR A 1 106 ? -5.866 -9.583 23.197 1.00 74.12 106 THR A CA 1
ATOM 787 C C . THR A 1 106 ? -7.025 -9.156 22.286 1.00 74.12 106 THR A C 1
ATOM 789 O O . THR A 1 106 ? -8.010 -9.877 22.152 1.00 74.12 106 THR A O 1
ATOM 792 N N . TYR A 1 107 ? -6.902 -7.999 21.628 1.00 76.38 107 TYR A N 1
ATOM 793 C CA . TYR A 1 107 ? -7.973 -7.394 20.832 1.00 76.38 107 TYR A CA 1
ATOM 794 C C . TYR A 1 107 ? -7.788 -7.543 19.316 1.00 76.38 107 TYR A C 1
ATOM 796 O O . TYR A 1 107 ? -8.730 -7.292 18.561 1.00 76.38 107 TYR A O 1
ATOM 804 N N . VAL A 1 108 ? -6.605 -7.968 18.862 1.00 83.94 108 VAL A N 1
ATOM 805 C CA . VAL A 1 108 ? -6.298 -8.176 17.441 1.00 83.94 108 VAL A CA 1
ATOM 806 C C . VAL A 1 108 ? -6.341 -9.667 17.129 1.00 83.94 108 VAL A C 1
ATOM 808 O O . VAL A 1 108 ? -5.704 -10.477 17.795 1.00 83.94 108 VAL A O 1
ATOM 811 N N . GLY A 1 109 ? -7.085 -10.050 16.092 1.00 84.81 109 GLY A N 1
ATOM 812 C CA . GLY A 1 109 ? -7.090 -11.438 15.634 1.00 84.81 109 GLY A CA 1
ATOM 813 C C . GLY A 1 109 ? -5.718 -11.841 15.086 1.00 84.81 109 GLY A C 1
ATOM 814 O O . GLY A 1 109 ? -5.165 -11.118 14.261 1.00 84.81 109 GLY A O 1
ATOM 815 N N . LYS A 1 110 ? -5.206 -13.014 15.488 1.00 88.50 110 LYS A N 1
ATOM 816 C CA . LYS A 1 110 ? -3.905 -13.555 15.039 1.00 88.50 110 LYS A CA 1
ATOM 817 C C . LYS A 1 110 ? -3.735 -13.519 13.515 1.00 88.50 110 LYS A C 1
ATOM 819 O O . LYS A 1 110 ? -2.664 -13.166 13.040 1.00 88.50 110 LYS A O 1
ATOM 824 N N . GLY A 1 111 ? 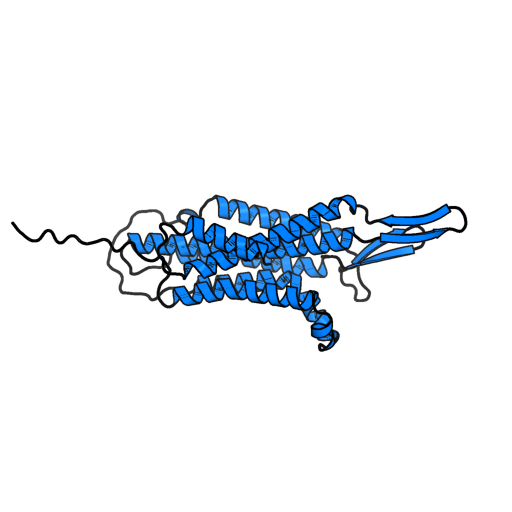-4.808 -13.804 12.770 1.00 90.56 111 GLY A N 1
ATOM 825 C CA . GLY A 1 111 ? -4.808 -13.761 11.306 1.00 90.56 111 GLY A CA 1
ATOM 826 C C . GLY A 1 111 ? -4.339 -12.421 10.734 1.00 90.56 111 GLY A C 1
ATOM 827 O O . GLY A 1 111 ? -3.496 -12.418 9.852 1.00 90.56 111 GLY A O 1
ATOM 828 N N . TRP A 1 112 ? -4.778 -11.287 11.291 1.00 92.44 112 TRP A N 1
ATOM 829 C CA . TRP A 1 112 ? -4.359 -9.965 10.802 1.00 92.44 112 TRP A CA 1
ATOM 830 C C . TRP A 1 112 ? -2.866 -9.708 10.977 1.00 92.44 112 TRP A C 1
ATOM 832 O O . TRP A 1 112 ? -2.240 -9.104 10.114 1.00 92.44 112 TRP A O 1
ATOM 842 N N . LEU A 1 113 ? -2.293 -10.171 12.087 1.00 92.12 113 LEU A N 1
ATOM 843 C CA . LEU A 1 113 ? -0.869 -10.000 12.363 1.00 92.12 113 LEU A CA 1
ATOM 844 C C . LEU A 1 113 ? -0.032 -10.866 11.430 1.00 92.12 113 LEU A C 1
ATOM 846 O O . LEU A 1 113 ? 0.922 -10.372 10.843 1.00 92.12 113 LEU A O 1
ATOM 850 N N . VAL A 1 114 ? -0.430 -12.128 11.250 1.00 95.12 114 VAL A N 1
ATOM 851 C CA . VAL A 1 114 ? 0.228 -13.042 10.309 1.00 95.12 114 VAL A CA 1
ATOM 852 C C . VAL A 1 114 ? 0.165 -12.478 8.891 1.00 95.12 114 VAL A C 1
ATOM 854 O O . VAL A 1 114 ? 1.191 -12.423 8.221 1.00 95.12 114 VAL A O 1
ATOM 857 N N . THR A 1 115 ? -0.998 -11.987 8.450 1.00 95.75 115 THR A N 1
ATOM 858 C CA . THR A 1 115 ? -1.142 -11.364 7.128 1.00 95.75 115 THR A CA 1
ATOM 859 C C . THR A 1 115 ? -0.269 -10.118 6.987 1.00 95.75 115 THR A C 1
ATOM 861 O O . THR A 1 115 ? 0.423 -9.989 5.983 1.00 95.75 115 THR A O 1
ATOM 864 N N . ALA A 1 116 ? -0.244 -9.220 7.977 1.00 95.62 116 ALA A N 1
ATOM 865 C CA . ALA A 1 116 ? 0.594 -8.022 7.922 1.00 95.62 116 ALA A CA 1
ATOM 866 C C . ALA A 1 116 ? 2.092 -8.371 7.854 1.00 95.62 116 ALA A C 1
ATOM 868 O O . ALA A 1 116 ? 2.809 -7.814 7.028 1.00 95.62 116 ALA A O 1
ATOM 869 N N . VAL A 1 117 ? 2.554 -9.329 8.665 1.00 97.31 117 VAL A N 1
ATOM 870 C CA . VAL A 1 117 ? 3.947 -9.804 8.646 1.00 97.31 117 VAL A CA 1
ATOM 871 C C . VAL A 1 117 ? 4.292 -10.452 7.305 1.00 97.31 117 VAL A C 1
ATOM 873 O O . VAL A 1 117 ? 5.341 -10.149 6.743 1.00 97.31 117 VAL A O 1
ATOM 876 N N . ALA A 1 118 ? 3.406 -11.288 6.757 1.00 98.12 118 ALA A N 1
ATOM 877 C CA . ALA A 1 118 ? 3.604 -11.903 5.447 1.00 98.12 118 ALA A CA 1
ATOM 878 C C . ALA A 1 118 ? 3.701 -10.848 4.332 1.00 98.12 118 ALA A C 1
ATOM 880 O O . ALA A 1 118 ? 4.603 -10.919 3.501 1.00 98.12 118 ALA A O 1
ATOM 881 N N . LEU A 1 119 ? 2.828 -9.834 4.344 1.00 98.25 119 LEU A N 1
ATOM 882 C CA . LEU A 1 119 ? 2.883 -8.727 3.387 1.00 98.25 119 LEU A CA 1
ATOM 883 C C . LEU A 1 119 ? 4.182 -7.925 3.504 1.00 98.25 119 LEU A C 1
ATOM 885 O O . LEU A 1 119 ? 4.765 -7.586 2.477 1.00 98.25 119 LEU A O 1
ATOM 889 N N . ILE A 1 120 ? 4.654 -7.646 4.724 1.00 98.50 120 ILE A N 1
ATOM 890 C CA . ILE A 1 120 ? 5.948 -6.983 4.948 1.00 98.50 120 ILE A CA 1
ATOM 891 C C . ILE A 1 120 ? 7.076 -7.835 4.362 1.00 98.50 120 ILE A C 1
ATOM 893 O O . ILE A 1 120 ? 7.873 -7.320 3.586 1.00 98.50 120 ILE A O 1
ATOM 897 N N . ALA A 1 121 ? 7.120 -9.131 4.677 1.00 98.50 121 ALA A N 1
ATOM 898 C CA . ALA A 1 121 ? 8.169 -10.028 4.198 1.00 98.50 121 ALA A CA 1
ATOM 899 C C . ALA A 1 121 ? 8.220 -10.093 2.662 1.00 98.50 121 ALA A C 1
ATOM 901 O O . ALA A 1 121 ? 9.290 -9.938 2.077 1.00 98.50 121 ALA A O 1
ATOM 902 N N . VAL A 1 122 ? 7.065 -10.246 2.004 1.00 98.44 122 VAL A N 1
ATOM 903 C CA . VAL A 1 122 ? 6.973 -10.254 0.534 1.00 98.44 122 VAL A CA 1
ATOM 904 C C . VAL A 1 122 ? 7.377 -8.901 -0.054 1.00 98.44 122 VAL A C 1
ATOM 906 O O . VAL A 1 122 ? 8.132 -8.857 -1.021 1.00 98.44 122 VAL A O 1
ATOM 909 N N . THR A 1 123 ? 6.926 -7.796 0.546 1.00 98.31 123 THR A N 1
ATOM 910 C CA . THR A 1 123 ? 7.290 -6.437 0.114 1.00 98.31 123 THR A CA 1
ATOM 911 C C . THR A 1 123 ? 8.799 -6.226 0.181 1.00 98.31 123 THR A C 1
ATOM 913 O O . THR A 1 123 ? 9.387 -5.730 -0.777 1.00 98.31 123 THR A O 1
ATOM 916 N N . VAL A 1 124 ? 9.440 -6.634 1.280 1.00 98.38 124 VAL A N 1
ATOM 917 C CA . VAL A 1 124 ? 10.896 -6.537 1.457 1.00 98.38 124 VAL A CA 1
ATOM 918 C C . VAL A 1 124 ? 11.619 -7.399 0.426 1.00 98.38 124 VAL A C 1
ATOM 920 O O . VAL A 1 124 ? 12.509 -6.897 -0.254 1.00 98.38 124 VAL A O 1
ATOM 923 N N . ALA A 1 125 ? 11.210 -8.658 0.253 1.00 98.44 125 ALA A N 1
ATOM 924 C CA . ALA A 1 125 ? 11.841 -9.571 -0.697 1.00 98.44 125 ALA A CA 1
ATOM 925 C C . ALA A 1 125 ? 11.788 -9.038 -2.138 1.00 98.44 125 ALA A C 1
ATOM 927 O O . ALA A 1 125 ? 12.816 -8.996 -2.813 1.00 98.44 125 ALA A O 1
ATOM 928 N N . LEU A 1 126 ? 10.621 -8.566 -2.592 1.00 97.75 126 LEU A N 1
ATOM 929 C CA . LEU A 1 126 ? 10.477 -7.984 -3.930 1.00 97.75 126 LEU A CA 1
ATOM 930 C C . LEU A 1 126 ? 11.232 -6.659 -4.073 1.00 97.75 126 LEU A C 1
ATOM 932 O O . LEU A 1 126 ? 11.814 -6.415 -5.123 1.00 97.75 126 LEU A O 1
ATOM 936 N N . SER A 1 127 ? 11.262 -5.830 -3.027 1.00 97.81 127 SER A N 1
ATOM 937 C CA . SER A 1 127 ? 12.018 -4.569 -3.019 1.00 97.81 127 SER A CA 1
ATOM 938 C C . SER A 1 127 ? 13.519 -4.800 -3.175 1.00 97.81 127 SER A C 1
ATOM 940 O O . SER A 1 127 ? 14.173 -4.093 -3.937 1.00 97.81 127 SER A O 1
ATOM 942 N N . VAL A 1 128 ? 14.061 -5.806 -2.480 1.00 98.00 128 VAL A N 1
ATOM 943 C CA . VAL A 1 128 ? 15.475 -6.187 -2.586 1.00 98.00 128 VAL A CA 1
ATOM 944 C C . VAL A 1 128 ? 15.763 -6.793 -3.957 1.00 98.00 128 VAL A C 1
ATOM 946 O O . VAL A 1 128 ? 16.722 -6.380 -4.599 1.00 98.00 128 VAL A O 1
ATOM 949 N N . ALA A 1 129 ? 14.923 -7.712 -4.442 1.00 97.06 129 ALA A N 1
ATOM 950 C CA . ALA A 1 129 ? 15.108 -8.330 -5.755 1.00 97.06 129 ALA A CA 1
ATOM 951 C C . ALA A 1 129 ? 15.071 -7.295 -6.894 1.00 97.06 129 ALA A C 1
ATOM 953 O O . ALA A 1 129 ? 15.952 -7.286 -7.751 1.00 97.06 129 ALA A O 1
ATOM 954 N N . ALA A 1 130 ? 14.089 -6.390 -6.878 1.00 95.94 130 ALA A N 1
ATOM 955 C CA . ALA A 1 130 ? 13.965 -5.329 -7.872 1.00 95.94 130 ALA A CA 1
ATOM 956 C C . ALA A 1 130 ? 15.090 -4.287 -7.751 1.00 95.94 130 ALA A C 1
ATOM 958 O O . ALA A 1 130 ? 15.611 -3.833 -8.765 1.00 95.94 130 ALA A O 1
ATOM 959 N N . GLY A 1 131 ? 15.525 -3.969 -6.525 1.00 96.56 131 GLY A N 1
ATOM 960 C CA . GLY A 1 131 ? 16.701 -3.136 -6.279 1.00 96.56 131 GLY A CA 1
ATOM 961 C C . GLY A 1 131 ? 17.974 -3.748 -6.865 1.00 96.56 131 GLY A C 1
ATOM 962 O O . GLY A 1 131 ? 18.684 -3.088 -7.619 1.00 96.56 131 GLY A O 1
ATOM 963 N N . MET A 1 132 ? 18.238 -5.029 -6.602 1.00 97.06 132 MET A N 1
ATOM 964 C CA . MET A 1 132 ? 19.395 -5.739 -7.164 1.00 97.06 132 MET A CA 1
ATOM 965 C C . MET A 1 132 ? 19.367 -5.820 -8.694 1.00 97.06 132 MET A C 1
ATOM 967 O O . MET A 1 132 ? 20.423 -5.802 -9.315 1.00 97.06 132 MET A O 1
ATOM 971 N N . ALA A 1 133 ? 18.179 -5.909 -9.294 1.00 95.31 133 ALA A N 1
ATOM 972 C CA . ALA A 1 133 ? 18.012 -5.927 -10.745 1.00 95.31 133 ALA A CA 1
ATOM 973 C C . ALA A 1 133 ? 18.098 -4.532 -11.393 1.00 95.31 133 ALA A C 1
ATOM 975 O O . ALA A 1 133 ? 18.146 -4.439 -12.619 1.00 95.31 133 ALA A O 1
ATOM 976 N N . SER A 1 134 ? 18.070 -3.457 -10.601 1.00 96.56 134 SER A N 1
ATOM 977 C CA . SER A 1 134 ? 18.040 -2.094 -11.128 1.00 96.56 134 SER A CA 1
ATOM 978 C C . SER A 1 134 ? 19.426 -1.565 -11.499 1.00 96.56 134 SER A C 1
ATOM 980 O O . SER A 1 134 ? 20.415 -1.816 -10.813 1.00 96.56 134 SER A O 1
ATOM 982 N N . THR A 1 135 ? 19.478 -0.787 -12.574 1.00 96.44 135 THR A N 1
ATOM 983 C CA . THR A 1 135 ? 20.642 -0.057 -13.076 1.00 96.44 135 THR A CA 1
ATOM 984 C C . THR A 1 135 ? 20.420 1.448 -12.951 1.00 96.44 135 THR A C 1
ATOM 986 O O . THR A 1 135 ? 19.286 1.914 -12.796 1.00 96.44 135 THR A O 1
ATOM 989 N N . VAL A 1 136 ? 21.512 2.206 -13.019 1.00 95.81 136 VAL A N 1
ATOM 990 C CA . VAL A 1 136 ? 21.483 3.672 -12.962 1.00 95.81 136 VAL A CA 1
ATOM 991 C C . VAL A 1 136 ? 20.868 4.282 -14.228 1.00 95.81 136 VAL A C 1
ATOM 993 O O . VAL A 1 136 ? 21.079 3.765 -15.326 1.00 95.81 136 VAL A O 1
ATOM 996 N N . ASP A 1 137 ? 20.094 5.353 -14.060 1.00 93.19 137 ASP A N 1
ATOM 997 C CA . ASP A 1 137 ? 19.665 6.263 -15.125 1.00 93.19 137 ASP A CA 1
ATOM 998 C C . ASP A 1 137 ? 20.719 7.351 -15.398 1.00 93.19 137 ASP A C 1
ATOM 1000 O O . ASP A 1 137 ? 21.814 7.337 -14.827 1.00 93.19 137 ASP A O 1
ATOM 1004 N N . GLU A 1 138 ? 20.396 8.283 -16.298 1.00 90.75 138 GLU A N 1
ATOM 1005 C CA . GLU A 1 138 ? 21.273 9.394 -16.691 1.00 90.75 138 GLU A CA 1
ATOM 1006 C C . GLU A 1 138 ? 21.607 10.324 -15.512 1.00 90.75 138 GLU A C 1
ATOM 1008 O O . GLU A 1 138 ? 22.686 10.915 -15.471 1.00 90.75 138 GLU A O 1
ATOM 1013 N N . GLU A 1 139 ? 20.733 10.395 -14.503 1.00 91.06 139 GLU A N 1
ATOM 1014 C CA . GLU A 1 139 ? 20.938 11.163 -13.273 1.00 91.06 139 GLU A CA 1
ATOM 1015 C C . GLU A 1 139 ? 21.596 10.350 -12.141 1.00 91.06 139 GLU A C 1
ATOM 1017 O O . GLU A 1 139 ? 21.732 10.838 -11.015 1.00 91.06 139 GLU A O 1
ATOM 1022 N N . GLY A 1 140 ? 22.015 9.107 -12.403 1.00 93.19 140 GLY A N 1
ATOM 1023 C CA . GLY A 1 140 ? 22.674 8.237 -11.425 1.00 93.19 140 GLY A CA 1
ATOM 1024 C C . GLY A 1 140 ? 21.724 7.557 -10.431 1.00 93.19 140 GLY A C 1
ATOM 1025 O O . GLY A 1 140 ? 22.170 7.009 -9.417 1.00 93.19 140 GLY A O 1
ATOM 1026 N N . ARG A 1 141 ? 20.413 7.568 -10.684 1.00 94.06 141 ARG A N 1
ATOM 1027 C CA . ARG A 1 141 ? 19.401 6.927 -9.840 1.00 94.06 141 ARG A CA 1
ATOM 1028 C C . ARG A 1 141 ? 19.131 5.510 -10.319 1.00 94.06 141 ARG A C 1
ATOM 1030 O O . ARG A 1 141 ? 18.963 5.240 -11.498 1.00 94.06 141 ARG A O 1
ATOM 1037 N N . TYR A 1 142 ? 19.013 4.587 -9.377 1.00 95.38 142 TYR A N 1
ATOM 1038 C CA . TYR A 1 142 ? 18.703 3.182 -9.647 1.00 95.38 142 TYR A CA 1
ATOM 1039 C C . TYR A 1 142 ? 17.206 2.989 -9.949 1.00 95.38 142 TYR A C 1
ATOM 1041 O O . TYR A 1 142 ? 16.437 2.567 -9.078 1.00 95.38 142 TYR A O 1
ATOM 1049 N N . THR A 1 143 ? 16.784 3.360 -11.159 1.00 95.25 143 THR A N 1
ATOM 1050 C CA . THR A 1 143 ? 15.381 3.380 -11.623 1.00 95.25 143 THR A CA 1
ATOM 1051 C C . THR A 1 143 ? 15.151 2.534 -12.875 1.00 95.25 143 THR A C 1
ATOM 1053 O O . THR A 1 143 ? 13.999 2.282 -13.231 1.00 95.25 143 THR A O 1
ATOM 1056 N N . MET A 1 144 ? 16.212 2.060 -13.531 1.00 95.88 144 MET A N 1
ATOM 1057 C CA . MET A 1 144 ? 16.123 1.380 -14.822 1.00 95.88 144 MET A CA 1
ATOM 1058 C C . MET A 1 144 ? 16.339 -0.124 -14.679 1.00 95.88 144 MET A C 1
ATOM 1060 O O . MET A 1 144 ? 17.024 -0.588 -13.779 1.00 95.88 144 MET A O 1
ATOM 1064 N N . PHE A 1 145 ? 15.740 -0.901 -15.567 1.00 95.06 145 PHE A N 1
ATOM 1065 C CA . PHE A 1 145 ? 16.061 -2.298 -15.812 1.00 95.06 145 PHE A CA 1
ATOM 1066 C C . PHE A 1 145 ? 16.509 -2.396 -17.259 1.00 95.06 145 PHE A C 1
ATOM 1068 O O . PHE A 1 145 ? 15.784 -1.949 -18.149 1.00 95.06 145 PHE A O 1
ATOM 1075 N N . SER A 1 146 ? 17.688 -2.960 -17.493 1.00 92.50 146 SER A N 1
ATOM 1076 C CA . SER A 1 146 ? 18.239 -3.124 -18.831 1.00 92.50 146 SER A CA 1
ATOM 1077 C C . SER A 1 146 ? 18.729 -4.547 -19.056 1.00 92.50 146 SER A C 1
ATOM 1079 O O . SER A 1 146 ? 19.200 -5.220 -18.138 1.00 92.50 146 SER A O 1
ATOM 1081 N N . PHE A 1 147 ? 18.602 -5.020 -20.292 1.00 89.06 147 PHE A N 1
ATOM 1082 C CA . PHE A 1 147 ? 19.245 -6.251 -20.734 1.00 89.06 147 PHE A CA 1
ATOM 1083 C C . PHE A 1 147 ? 19.751 -6.101 -22.170 1.00 89.06 147 PHE A C 1
ATOM 1085 O O . PHE A 1 147 ? 19.231 -5.305 -22.956 1.00 89.06 147 PHE A O 1
ATOM 1092 N N . ASN A 1 148 ? 20.798 -6.858 -22.496 1.00 86.81 148 ASN A N 1
ATOM 1093 C CA . ASN A 1 148 ? 21.473 -6.772 -23.786 1.00 86.81 148 ASN A CA 1
ATOM 1094 C C . ASN A 1 148 ? 20.918 -7.806 -24.772 1.00 86.81 148 ASN A C 1
ATOM 1096 O O . ASN A 1 148 ? 20.747 -8.977 -24.432 1.00 86.81 148 ASN A O 1
ATOM 1100 N N . ILE A 1 149 ? 20.693 -7.365 -26.007 1.00 83.50 149 ILE A N 1
ATOM 1101 C CA . ILE A 1 149 ? 20.322 -8.171 -27.169 1.00 83.50 149 ILE A CA 1
ATOM 1102 C C . ILE A 1 149 ? 21.430 -7.988 -28.208 1.00 83.50 149 ILE A C 1
ATOM 1104 O O . ILE A 1 149 ? 21.417 -7.045 -29.002 1.00 83.50 149 ILE A O 1
ATOM 1108 N N . GLY A 1 150 ? 22.434 -8.865 -28.175 1.00 82.25 150 GLY A N 1
ATOM 1109 C CA . GLY A 1 150 ? 23.629 -8.708 -29.005 1.00 82.25 150 GLY A CA 1
ATOM 1110 C C . GLY A 1 150 ? 24.349 -7.395 -28.682 1.00 82.25 150 GLY A C 1
ATOM 1111 O O . GLY A 1 150 ? 24.865 -7.234 -27.579 1.00 82.25 150 GLY A O 1
ATOM 1112 N N . THR A 1 151 ? 24.364 -6.461 -29.635 1.0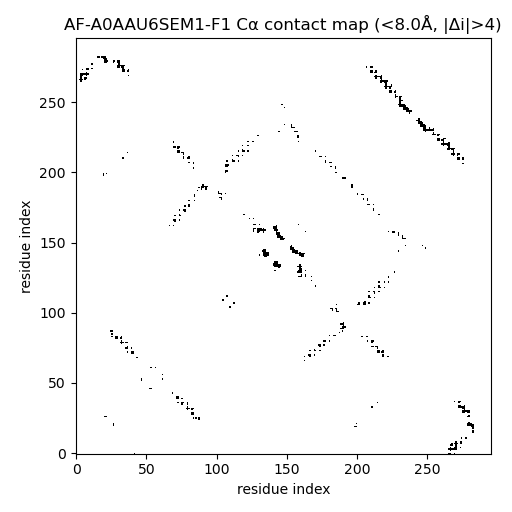0 81.31 151 THR A N 1
ATOM 1113 C CA . THR A 1 151 ? 24.980 -5.129 -29.498 1.00 81.31 151 THR A CA 1
ATOM 1114 C C . THR A 1 151 ? 24.020 -4.034 -29.023 1.00 81.31 151 THR A C 1
ATOM 1116 O O . THR A 1 151 ? 24.458 -2.905 -28.825 1.00 81.31 151 THR A O 1
ATOM 1119 N N . PHE A 1 152 ? 22.726 -4.329 -28.858 1.00 82.56 152 PHE A N 1
ATOM 1120 C CA . PHE A 1 152 ? 21.714 -3.352 -28.445 1.00 82.56 152 PHE A CA 1
ATOM 1121 C C . PHE A 1 152 ? 21.316 -3.559 -26.987 1.00 82.56 152 PHE A C 1
ATOM 1123 O O . PHE A 1 152 ? 21.215 -4.690 -26.515 1.00 82.56 152 PHE A O 1
ATOM 1130 N N . THR A 1 153 ? 21.035 -2.469 -26.279 1.00 88.56 153 THR A N 1
ATOM 1131 C CA . THR A 1 153 ? 20.499 -2.509 -24.917 1.00 88.56 153 THR A CA 1
ATOM 1132 C C . THR A 1 153 ? 19.063 -2.024 -24.945 1.00 88.56 153 THR A C 1
ATOM 1134 O O . THR A 1 153 ? 18.775 -0.940 -25.447 1.00 88.56 153 THR A O 1
ATOM 1137 N N . VAL A 1 154 ? 18.160 -2.826 -24.391 1.00 90.25 154 VAL A N 1
ATOM 1138 C CA . VAL A 1 154 ? 16.764 -2.434 -24.201 1.00 90.25 154 VAL A CA 1
ATOM 1139 C C . VAL A 1 154 ? 16.565 -2.149 -22.726 1.00 90.25 154 VAL A C 1
ATOM 1141 O O . VAL A 1 154 ? 16.993 -2.934 -21.877 1.00 90.25 154 VAL A O 1
ATOM 1144 N N . SER A 1 155 ? 15.940 -1.017 -22.419 1.00 92.38 155 SER A N 1
ATOM 1145 C CA . SER A 1 155 ? 15.748 -0.564 -21.049 1.00 92.38 155 SER A CA 1
ATOM 1146 C C . SER A 1 155 ? 14.317 -0.103 -20.788 1.00 92.38 155 SER A C 1
ATOM 1148 O O . SER A 1 155 ? 13.572 0.276 -21.691 1.00 92.38 155 SER A O 1
ATOM 1150 N N . THR A 1 156 ? 13.908 -0.183 -19.528 1.00 94.06 156 THR A N 1
ATOM 1151 C CA . THR A 1 156 ? 12.619 0.323 -19.053 1.00 94.06 156 THR A CA 1
ATOM 1152 C C . THR A 1 156 ? 12.718 0.716 -17.587 1.00 94.06 156 THR A C 1
ATOM 1154 O O . THR A 1 156 ? 13.636 0.293 -16.889 1.00 94.06 156 THR A O 1
ATOM 1157 N N . THR A 1 157 ? 11.764 1.494 -17.092 1.00 93.19 157 THR A N 1
ATOM 1158 C CA . THR A 1 157 ? 11.713 1.864 -15.676 1.00 93.19 157 THR A CA 1
ATOM 1159 C C . THR A 1 157 ? 11.222 0.688 -14.823 1.00 93.19 157 THR A C 1
ATOM 1161 O O . THR A 1 157 ? 10.247 0.010 -15.160 1.00 93.19 157 THR A O 1
ATOM 1164 N N . ILE A 1 158 ? 11.865 0.468 -13.679 1.00 95.38 158 ILE A N 1
ATOM 1165 C CA . ILE A 1 158 ? 11.523 -0.553 -12.683 1.00 95.38 158 ILE A CA 1
ATOM 1166 C C . ILE A 1 158 ? 11.436 0.078 -11.286 1.00 95.38 158 ILE A C 1
ATOM 1168 O O . ILE A 1 158 ? 11.989 1.143 -11.016 1.00 95.38 158 ILE A O 1
ATOM 1172 N N . TYR A 1 159 ? 10.761 -0.603 -10.361 1.00 96.06 159 TYR A N 1
ATOM 1173 C CA . TYR A 1 159 ? 10.819 -0.332 -8.924 1.00 96.06 159 TYR A CA 1
ATOM 1174 C C . TYR A 1 159 ? 12.208 -0.676 -8.331 1.00 96.06 159 TYR A C 1
ATOM 1176 O O . TYR A 1 159 ? 12.365 -1.644 -7.592 1.00 96.06 159 TYR A O 1
ATOM 1184 N N . GLY A 1 160 ? 13.237 0.089 -8.707 1.00 95.94 160 GLY A N 1
ATOM 1185 C CA . GLY A 1 160 ? 14.624 -0.085 -8.258 1.00 95.94 160 GLY A CA 1
ATOM 1186 C C . GLY A 1 160 ? 14.932 0.548 -6.895 1.00 95.94 160 GLY A C 1
ATOM 1187 O O . GLY A 1 160 ? 14.025 0.989 -6.181 1.00 95.94 160 GLY A O 1
ATOM 1188 N N . TRP A 1 161 ? 16.221 0.623 -6.525 1.00 97.31 161 TRP A N 1
ATOM 1189 C CA . TRP A 1 161 ? 16.656 1.147 -5.215 1.00 97.31 161 TRP A CA 1
ATOM 1190 C C . TRP A 1 161 ? 16.178 2.570 -4.926 1.00 97.31 161 TRP A C 1
ATOM 1192 O O . TRP A 1 161 ? 15.864 2.887 -3.778 1.00 97.31 161 TRP A O 1
ATOM 1202 N N . HIS A 1 162 ? 16.086 3.411 -5.959 1.00 96.25 162 HIS A N 1
ATOM 1203 C CA . HIS A 1 162 ? 15.626 4.790 -5.808 1.00 96.25 162 HIS A CA 1
ATOM 1204 C C . HIS A 1 162 ? 14.203 4.861 -5.227 1.00 96.25 162 HIS A C 1
ATOM 1206 O O . HIS A 1 162 ? 13.935 5.659 -4.331 1.00 96.25 162 HIS A O 1
ATOM 1212 N N . TYR A 1 163 ? 13.308 3.974 -5.673 1.00 95.81 163 TYR A N 1
ATOM 1213 C CA . TYR A 1 163 ? 11.930 3.914 -5.181 1.00 95.81 163 TYR A CA 1
ATOM 1214 C C . TYR A 1 163 ? 11.778 3.031 -3.940 1.00 95.81 163 TYR A C 1
ATOM 1216 O O . TYR A 1 163 ? 10.925 3.302 -3.089 1.00 95.81 163 TYR A O 1
ATOM 1224 N N . SER A 1 164 ? 12.587 1.977 -3.818 1.00 96.94 164 SER A N 1
ATOM 1225 C CA . SER A 1 164 ? 12.413 0.985 -2.763 1.00 96.94 164 SER A CA 1
ATOM 1226 C C . SER A 1 164 ? 12.946 1.433 -1.405 1.00 96.94 164 SER A C 1
ATOM 1228 O O . SER A 1 164 ? 12.313 1.136 -0.393 1.00 96.94 164 SER A O 1
ATOM 1230 N N . LEU A 1 165 ? 14.036 2.207 -1.339 1.00 97.19 165 LEU A N 1
ATOM 1231 C CA . LEU A 1 165 ? 14.592 2.662 -0.057 1.00 97.19 165 LEU A CA 1
ATOM 1232 C C . LEU A 1 165 ? 13.620 3.556 0.740 1.00 97.19 165 LEU A C 1
ATOM 1234 O O . LEU A 1 165 ? 13.349 3.229 1.903 1.00 97.19 165 LEU A O 1
ATOM 1238 N N . PRO A 1 166 ? 13.025 4.624 0.163 1.00 97.56 166 PRO A N 1
ATOM 1239 C CA . PRO A 1 166 ? 12.040 5.431 0.884 1.00 97.56 166 PRO A CA 1
ATOM 1240 C C . PRO A 1 166 ? 10.802 4.619 1.281 1.00 97.56 166 PRO A C 1
ATOM 1242 O O . PRO A 1 166 ? 10.275 4.768 2.385 1.00 97.56 166 PRO A O 1
ATOM 1245 N N . ALA A 1 167 ? 10.350 3.719 0.405 1.00 97.75 167 ALA A N 1
ATOM 1246 C CA . ALA A 1 167 ? 9.211 2.857 0.682 1.00 97.75 167 ALA A CA 1
ATOM 1247 C C . ALA A 1 167 ? 9.481 1.879 1.837 1.00 97.75 167 ALA A C 1
ATOM 1249 O O . ALA A 1 167 ? 8.635 1.738 2.716 1.00 97.75 167 ALA A O 1
ATOM 1250 N N . LEU A 1 168 ? 10.664 1.260 1.904 1.00 98.38 168 LEU A N 1
ATOM 1251 C CA . LEU A 1 168 ? 11.055 0.375 3.006 1.00 98.38 168 LEU A CA 1
ATOM 1252 C C . LEU A 1 168 ? 11.128 1.121 4.344 1.00 98.38 168 LEU A C 1
ATOM 1254 O O . LEU A 1 168 ? 10.648 0.605 5.358 1.00 98.38 168 LEU A O 1
ATOM 1258 N N . ALA A 1 169 ? 11.645 2.353 4.348 1.00 98.44 169 ALA A N 1
ATOM 1259 C CA . ALA A 1 169 ? 11.621 3.208 5.534 1.00 98.44 169 ALA A CA 1
ATOM 1260 C C . ALA A 1 169 ? 10.180 3.489 5.996 1.00 98.44 169 ALA A C 1
ATOM 1262 O O . ALA A 1 169 ? 9.873 3.393 7.187 1.00 98.44 169 ALA A O 1
ATOM 1263 N N . LEU A 1 170 ? 9.265 3.760 5.060 1.00 98.44 170 LEU A N 1
ATOM 1264 C CA . LEU A 1 170 ? 7.848 3.965 5.361 1.00 98.44 170 LEU A CA 1
ATOM 1265 C C . LEU A 1 170 ? 7.130 2.682 5.797 1.00 98.44 170 LEU A C 1
ATOM 1267 O O . LEU A 1 170 ? 6.258 2.755 6.658 1.00 98.44 170 LEU A O 1
ATOM 1271 N N . VAL A 1 171 ? 7.491 1.510 5.267 1.00 98.44 171 VAL A N 1
ATOM 1272 C CA . VAL A 1 171 ? 6.981 0.209 5.740 1.00 98.44 171 VAL A CA 1
ATOM 1273 C C . VAL A 1 171 ? 7.393 -0.022 7.194 1.00 98.44 171 VAL A C 1
ATOM 1275 O O . VAL A 1 171 ? 6.552 -0.400 8.014 1.00 98.44 171 VAL A O 1
ATOM 1278 N N . LEU A 1 172 ? 8.654 0.258 7.538 1.00 98.31 172 LEU A N 1
ATOM 1279 C CA . LEU A 1 172 ? 9.144 0.162 8.913 1.00 98.31 172 LEU A CA 1
ATOM 1280 C C . LEU A 1 172 ? 8.419 1.152 9.835 1.00 98.31 172 LEU A C 1
ATOM 1282 O O . LEU A 1 172 ? 7.955 0.767 10.910 1.00 98.31 172 LEU A O 1
ATOM 1286 N N . ALA A 1 173 ? 8.259 2.403 9.394 1.00 98.50 173 ALA A N 1
ATOM 1287 C CA . ALA A 1 173 ? 7.501 3.414 10.123 1.00 98.50 173 ALA A CA 1
ATOM 1288 C C . ALA A 1 173 ? 6.039 2.987 10.324 1.00 98.50 173 ALA A C 1
ATOM 1290 O O . ALA A 1 173 ? 5.520 3.078 11.433 1.00 98.50 173 ALA A O 1
ATOM 1291 N N . LEU A 1 174 ? 5.381 2.452 9.292 1.00 98.06 174 LEU A N 1
ATOM 1292 C CA . LEU A 1 174 ? 4.002 1.966 9.361 1.00 98.06 174 LEU A CA 1
ATOM 1293 C C . LEU A 1 174 ? 3.864 0.812 10.360 1.00 98.06 174 LEU A C 1
ATOM 1295 O O . LEU A 1 174 ? 2.925 0.807 11.158 1.00 98.06 174 LEU A O 1
ATOM 1299 N N . ALA A 1 175 ? 4.805 -0.135 10.362 1.00 97.62 175 ALA A N 1
ATOM 1300 C CA . ALA A 1 175 ? 4.834 -1.232 11.324 1.00 97.62 175 ALA A CA 1
ATOM 1301 C C . ALA A 1 175 ? 5.036 -0.722 12.764 1.00 97.62 175 ALA A C 1
ATOM 1303 O O . ALA A 1 175 ? 4.282 -1.102 13.664 1.00 97.62 175 ALA A O 1
ATOM 1304 N N . GLY A 1 176 ? 5.995 0.186 12.975 1.00 97.56 176 GLY A N 1
ATOM 1305 C CA . GLY A 1 176 ? 6.280 0.791 14.279 1.00 97.56 176 GLY A CA 1
ATOM 1306 C C . GLY A 1 176 ? 5.118 1.631 14.815 1.00 97.56 176 GLY A C 1
ATOM 1307 O O . GLY A 1 176 ? 4.661 1.420 15.941 1.00 97.56 176 GLY A O 1
ATOM 1308 N N . CYS A 1 177 ? 4.572 2.534 13.996 1.00 97.25 177 CYS A N 1
ATOM 1309 C CA . CYS A 1 177 ? 3.392 3.332 14.327 1.00 97.25 177 CYS A CA 1
ATOM 1310 C C . CYS A 1 177 ? 2.164 2.450 14.559 1.00 97.25 177 CYS A C 1
ATOM 1312 O O . CYS A 1 177 ? 1.395 2.712 15.480 1.00 97.25 177 CYS A O 1
ATOM 1314 N N . GLY A 1 178 ? 1.990 1.388 13.772 1.00 95.75 178 GLY A N 1
ATOM 1315 C CA . GLY A 1 178 ? 0.925 0.408 13.949 1.00 95.75 178 GLY A CA 1
ATOM 1316 C C . GLY A 1 178 ? 1.007 -0.309 15.294 1.00 95.75 178 GLY A C 1
ATOM 1317 O O . GLY A 1 178 ? 0.015 -0.396 16.021 1.00 95.75 178 GLY A O 1
ATOM 1318 N N . TRP A 1 179 ? 2.202 -0.760 15.670 1.00 95.00 179 TRP A N 1
ATOM 1319 C CA . TRP A 1 179 ? 2.457 -1.362 16.975 1.00 95.00 179 TRP A CA 1
ATOM 1320 C C . TRP A 1 179 ? 2.179 -0.391 18.125 1.00 95.00 179 TRP A C 1
ATOM 1322 O O . TRP A 1 179 ? 1.448 -0.723 19.064 1.00 95.00 179 TRP A O 1
ATOM 1332 N N . ALA A 1 180 ? 2.710 0.831 18.031 1.00 94.19 180 ALA A N 1
ATOM 1333 C CA . ALA A 1 180 ? 2.476 1.881 19.013 1.00 94.19 180 ALA A CA 1
ATOM 1334 C C . ALA A 1 180 ? 0.978 2.196 19.138 1.00 94.19 180 ALA A C 1
ATOM 1336 O O . ALA A 1 180 ? 0.448 2.234 20.246 1.00 94.19 180 ALA A O 1
ATOM 1337 N N . ALA A 1 181 ? 0.267 2.331 18.015 1.00 93.12 181 ALA A N 1
ATOM 1338 C CA . ALA A 1 181 ? -1.173 2.563 17.965 1.00 93.12 181 ALA A CA 1
ATOM 1339 C C . ALA A 1 181 ? -1.963 1.463 18.690 1.00 93.12 181 ALA A C 1
ATOM 1341 O O . ALA A 1 181 ? -2.842 1.762 19.504 1.00 93.12 181 ALA A O 1
ATOM 1342 N N . LEU A 1 182 ? -1.628 0.191 18.452 1.00 92.19 182 LEU A N 1
ATOM 1343 C CA . LEU A 1 182 ? -2.244 -0.939 19.150 1.00 92.19 182 LEU A CA 1
ATOM 1344 C C . LEU A 1 182 ? -1.968 -0.898 20.660 1.00 92.19 182 LEU A C 1
ATOM 1346 O O . LEU A 1 182 ? -2.885 -1.119 21.456 1.00 92.19 182 LEU A O 1
ATOM 1350 N N . ALA A 1 183 ? -0.739 -0.569 21.063 1.00 90.38 183 ALA A N 1
ATOM 1351 C CA . ALA A 1 183 ? -0.375 -0.417 22.469 1.00 90.38 183 ALA A CA 1
ATOM 1352 C C . ALA A 1 183 ? -1.125 0.748 23.141 1.00 90.38 183 ALA A C 1
ATOM 1354 O O . ALA A 1 183 ? -1.634 0.587 24.254 1.00 90.38 183 ALA A O 1
ATOM 1355 N N . PHE A 1 184 ? -1.263 1.889 22.460 1.00 88.81 184 PHE A N 1
ATOM 1356 C CA . PHE A 1 184 ? -2.020 3.044 22.947 1.00 88.81 184 PHE A CA 1
ATOM 1357 C C . PHE A 1 184 ? -3.505 2.719 23.125 1.00 88.81 184 PHE A C 1
ATOM 1359 O O . PHE A 1 184 ? -4.069 2.991 24.186 1.00 88.81 184 PHE A O 1
ATOM 1366 N N . VAL A 1 185 ? -4.138 2.067 22.144 1.00 86.81 185 VAL A N 1
ATOM 1367 C CA . VAL A 1 185 ? -5.550 1.652 22.245 1.00 86.81 185 VAL A CA 1
ATOM 1368 C C . VAL A 1 185 ? -5.762 0.649 23.383 1.00 86.81 185 VAL A C 1
ATOM 1370 O O . VAL A 1 185 ? -6.763 0.727 24.096 1.00 86.81 185 VAL A O 1
ATOM 1373 N N . ALA A 1 186 ? -4.811 -0.260 23.612 1.00 83.75 186 ALA A N 1
ATOM 1374 C CA . ALA A 1 186 ? -4.893 -1.223 24.708 1.00 83.75 186 ALA A CA 1
ATOM 1375 C C . ALA A 1 186 ? -4.781 -0.569 26.099 1.00 83.75 186 ALA A C 1
ATOM 1377 O O . ALA A 1 186 ? -5.385 -1.068 27.052 1.00 83.75 186 ALA A O 1
ATOM 1378 N N . ARG A 1 187 ? -4.041 0.542 26.221 1.00 80.56 187 ARG A N 1
ATOM 1379 C CA . ARG A 1 187 ? -3.781 1.238 27.496 1.00 80.56 187 ARG A CA 1
ATOM 1380 C C . ARG A 1 187 ? -4.728 2.403 27.789 1.00 80.56 187 ARG A C 1
ATOM 1382 O O . ARG A 1 187 ? -4.863 2.767 28.950 1.00 80.56 187 ARG A O 1
ATOM 1389 N N . SER A 1 188 ? -5.396 2.962 26.780 1.00 74.12 188 SER A N 1
ATOM 1390 C CA . SER A 1 188 ? -6.267 4.133 26.944 1.00 74.12 188 SER A CA 1
ATOM 1391 C C . SER A 1 188 ? -7.364 3.891 28.004 1.00 74.12 188 SER A C 1
ATOM 1393 O O . SER A 1 188 ? -8.053 2.863 27.936 1.00 74.12 188 SER A O 1
ATOM 1395 N N . PRO A 1 189 ? -7.540 4.789 28.995 1.00 66.38 189 PRO A N 1
ATOM 1396 C CA . PRO A 1 189 ? -8.687 4.754 29.896 1.00 66.38 189 PRO A CA 1
ATOM 1397 C C . PRO A 1 189 ? -9.935 5.150 29.103 1.00 66.38 189 PRO A C 1
ATOM 1399 O O . PRO A 1 189 ? -9.978 6.226 28.514 1.00 66.38 189 PRO A O 1
ATOM 1402 N N . LEU A 1 190 ? -10.933 4.268 29.052 1.00 62.41 190 LEU A N 1
ATOM 1403 C CA . LEU A 1 190 ? -12.241 4.579 28.476 1.00 62.41 190 LEU A CA 1
ATOM 1404 C C . LEU A 1 190 ? -13.238 4.736 29.625 1.00 62.41 190 LEU A C 1
ATOM 1406 O O . LEU A 1 190 ? -13.072 4.113 30.674 1.00 62.41 190 LEU A O 1
ATOM 1410 N N . SER A 1 191 ? -14.246 5.574 29.425 1.00 66.31 191 SER A N 1
ATOM 1411 C CA . SER A 1 191 ? -15.205 5.983 30.453 1.00 66.31 191 SER A CA 1
ATOM 1412 C C . SER A 1 191 ? -16.537 5.229 30.427 1.00 66.31 191 SER A C 1
ATOM 1414 O O . SER A 1 191 ? -17.397 5.467 31.266 1.00 66.31 191 SER A O 1
ATOM 1416 N N . GLU A 1 192 ? -16.724 4.316 29.473 1.00 64.50 192 GLU A N 1
ATOM 1417 C CA . GLU A 1 192 ? -17.982 3.583 29.279 1.00 64.50 192 GLU A CA 1
ATOM 1418 C C . GLU A 1 192 ? -18.103 2.342 30.190 1.00 64.50 192 GLU A C 1
ATOM 1420 O O . GLU A 1 192 ? -17.108 1.897 30.756 1.00 64.50 192 GLU A O 1
ATOM 1425 N N . PRO A 1 193 ? -19.284 1.717 30.340 1.00 67.75 193 PRO A N 1
ATOM 1426 C CA . PRO A 1 193 ? -19.403 0.400 30.972 1.00 67.75 193 PRO A CA 1
ATOM 1427 C C . PRO A 1 193 ? -18.481 -0.641 30.314 1.00 67.75 193 PRO A C 1
ATOM 1429 O O . PRO A 1 193 ? -18.225 -0.580 29.108 1.00 67.75 193 PRO A O 1
ATOM 1432 N N . TRP A 1 194 ? -17.978 -1.608 31.091 1.00 69.12 194 TRP A N 1
ATOM 1433 C CA . TRP A 1 194 ? -16.882 -2.500 30.676 1.00 69.12 194 TRP A CA 1
ATOM 1434 C C . TRP A 1 194 ? -17.119 -3.215 29.328 1.00 69.12 194 TRP A C 1
ATOM 1436 O O . TRP A 1 194 ? -16.185 -3.341 28.532 1.00 69.12 194 TRP A O 1
ATOM 1446 N N . GLU A 1 195 ? -18.358 -3.632 29.042 1.00 69.38 195 GLU A N 1
ATOM 1447 C CA . GLU A 1 195 ? -18.738 -4.328 27.801 1.00 69.38 195 GLU A CA 1
ATOM 1448 C C . GLU A 1 195 ? -18.568 -3.432 26.570 1.00 69.38 195 GLU A C 1
ATOM 1450 O O . GLU A 1 195 ? -17.966 -3.839 25.572 1.00 69.38 195 GLU A O 1
ATOM 1455 N N . HIS A 1 196 ? -19.019 -2.179 26.672 1.00 72.12 196 HIS A N 1
ATOM 1456 C CA . HIS A 1 196 ? -18.898 -1.170 25.616 1.00 72.12 196 HIS A CA 1
ATOM 1457 C C . HIS A 1 196 ? -17.436 -0.731 25.417 1.00 72.12 196 HIS A C 1
ATOM 1459 O O . HIS A 1 196 ? -16.977 -0.523 24.288 1.00 72.12 196 HIS A O 1
ATOM 1465 N N . GLN A 1 197 ? -16.641 -0.698 26.497 1.00 76.50 197 GLN A N 1
ATOM 1466 C CA . GLN A 1 197 ? -15.200 -0.451 26.383 1.00 76.50 197 GLN A CA 1
ATOM 1467 C C . GLN A 1 197 ? -14.485 -1.557 25.600 1.00 76.50 197 GLN A C 1
ATOM 1469 O O . GLN A 1 197 ? -13.620 -1.269 24.767 1.00 76.50 197 GLN A O 1
ATOM 1474 N N . ALA A 1 198 ? -14.801 -2.823 25.882 1.00 79.25 198 ALA A N 1
ATOM 1475 C CA . ALA A 1 198 ? -14.163 -3.959 25.228 1.00 79.25 198 ALA A CA 1
ATOM 1476 C C . ALA A 1 198 ? -14.518 -4.022 23.732 1.00 79.25 198 ALA A C 1
ATOM 1478 O O . ALA A 1 198 ? -13.623 -4.247 22.908 1.00 79.25 198 ALA A O 1
ATOM 1479 N N . SER A 1 199 ? -15.783 -3.765 23.365 1.00 81.44 199 SER A N 1
ATOM 1480 C CA . SER A 1 199 ? -16.216 -3.734 21.961 1.00 81.44 199 SER A CA 1
ATOM 1481 C C . SER A 1 199 ? -15.561 -2.581 21.189 1.00 81.44 199 SER A C 1
ATOM 1483 O O . SER A 1 199 ? -15.007 -2.804 20.107 1.00 81.44 199 SER A O 1
ATOM 1485 N N . THR A 1 200 ? -15.488 -1.384 21.781 1.00 82.44 200 THR A N 1
ATOM 1486 C CA . THR A 1 200 ? -14.817 -0.219 21.182 1.00 82.44 2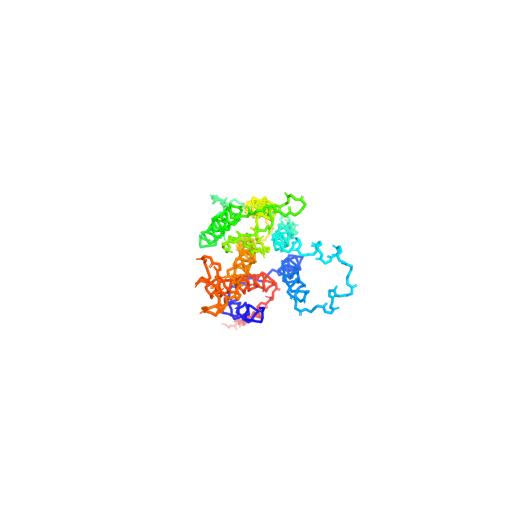00 THR A CA 1
ATOM 1487 C C . THR A 1 200 ? -13.324 -0.466 20.960 1.00 82.44 200 THR A C 1
ATOM 1489 O O . THR A 1 200 ? -12.812 -0.212 19.865 1.00 82.44 200 THR A O 1
ATOM 1492 N N . ARG A 1 201 ? -12.608 -1.016 21.953 1.00 85.44 201 ARG A N 1
ATOM 1493 C CA . ARG A 1 201 ? -11.179 -1.366 21.813 1.00 85.44 201 ARG A CA 1
ATOM 1494 C C . ARG A 1 201 ? -10.963 -2.384 20.702 1.00 85.44 201 ARG A C 1
ATOM 1496 O O . ARG A 1 201 ? -10.092 -2.185 19.861 1.00 85.44 201 ARG A O 1
ATOM 1503 N N . ARG A 1 202 ? -11.790 -3.431 20.649 1.00 87.25 202 ARG A N 1
ATOM 1504 C CA . ARG A 1 202 ? -11.708 -4.462 19.609 1.00 87.25 202 ARG A CA 1
ATOM 1505 C C . ARG A 1 202 ? -11.919 -3.882 18.212 1.00 87.25 202 ARG A C 1
ATOM 1507 O O . ARG A 1 202 ? -11.159 -4.209 17.304 1.00 87.25 202 ARG A O 1
ATOM 1514 N N . THR A 1 203 ? -12.892 -2.988 18.046 1.00 88.06 203 THR A N 1
ATOM 1515 C CA . THR A 1 203 ? -13.142 -2.307 16.767 1.00 88.06 203 THR A CA 1
ATOM 1516 C C . THR A 1 203 ? -11.978 -1.399 16.374 1.00 88.06 203 THR A C 1
ATOM 1518 O O . THR A 1 203 ? -11.509 -1.481 15.242 1.00 88.06 203 THR A O 1
ATOM 1521 N N . ARG A 1 204 ? -11.438 -0.597 17.302 1.00 89.50 204 ARG A N 1
ATOM 1522 C CA . ARG A 1 204 ? -10.283 0.280 17.031 1.00 89.50 204 ARG A CA 1
ATOM 1523 C C . ARG A 1 204 ? -9.020 -0.507 16.683 1.00 89.50 204 ARG A C 1
ATOM 1525 O O . ARG A 1 204 ? -8.397 -0.227 15.663 1.00 89.50 204 ARG A O 1
ATOM 1532 N N . SER A 1 205 ? -8.669 -1.516 17.479 1.00 92.25 205 SER A N 1
ATOM 1533 C CA . SER A 1 205 ? -7.512 -2.382 17.220 1.00 92.25 205 SER A CA 1
ATOM 1534 C C . SER A 1 205 ? -7.647 -3.128 15.892 1.00 92.25 205 SER A C 1
ATOM 1536 O O . SER A 1 205 ? -6.678 -3.235 15.142 1.00 92.25 205 SER A O 1
ATOM 1538 N N . ARG A 1 206 ? -8.858 -3.589 15.553 1.00 91.69 206 ARG A N 1
ATOM 1539 C CA . ARG A 1 206 ? -9.139 -4.177 14.241 1.00 91.69 206 ARG A CA 1
ATOM 1540 C C . ARG A 1 206 ? -8.963 -3.160 13.117 1.00 91.69 206 ARG A C 1
ATOM 1542 O O . ARG A 1 206 ? -8.309 -3.497 12.142 1.00 91.69 206 ARG A O 1
ATOM 1549 N N . ASN A 1 207 ? -9.497 -1.946 13.243 1.00 93.12 207 ASN A N 1
ATOM 1550 C CA . ASN A 1 207 ? -9.349 -0.908 12.219 1.00 93.12 207 ASN A CA 1
ATOM 1551 C C . ASN A 1 207 ? -7.879 -0.547 11.979 1.00 93.12 207 ASN A C 1
ATOM 1553 O O . ASN A 1 207 ? -7.488 -0.394 10.829 1.00 93.12 207 ASN A O 1
ATOM 1557 N N . ILE A 1 208 ? -7.056 -0.490 13.032 1.00 95.19 208 ILE A N 1
ATOM 1558 C CA . ILE A 1 208 ? -5.602 -0.294 12.913 1.00 95.19 208 ILE A CA 1
ATOM 1559 C C . ILE A 1 208 ? -4.959 -1.444 12.126 1.00 95.19 208 ILE A C 1
ATOM 1561 O O . ILE A 1 208 ? -4.243 -1.202 11.159 1.00 95.19 208 ILE A O 1
ATOM 1565 N N . ALA A 1 209 ? -5.240 -2.697 12.494 1.00 95.25 209 ALA A N 1
ATOM 1566 C CA . ALA A 1 209 ? -4.666 -3.856 11.809 1.00 95.25 209 ALA A CA 1
ATOM 1567 C C . ALA A 1 209 ? -5.112 -3.948 10.335 1.00 95.25 209 ALA A C 1
ATOM 1569 O O . ALA A 1 209 ? -4.305 -4.238 9.450 1.00 95.25 209 ALA A O 1
ATOM 1570 N N . VAL A 1 210 ? -6.385 -3.643 10.065 1.00 94.94 210 VAL A N 1
ATOM 1571 C CA . VAL A 1 210 ? -6.952 -3.552 8.713 1.00 94.94 210 VAL A CA 1
ATOM 1572 C C . VAL A 1 210 ? -6.277 -2.435 7.918 1.00 94.94 210 VAL A C 1
ATOM 1574 O O . VAL A 1 210 ? -5.893 -2.682 6.783 1.00 94.94 210 VAL A O 1
ATOM 1577 N N . ALA A 1 211 ? -6.083 -1.248 8.500 1.00 96.50 211 ALA A N 1
ATOM 1578 C CA . ALA A 1 211 ? -5.434 -0.106 7.851 1.00 96.50 211 ALA A CA 1
ATOM 1579 C C . ALA A 1 211 ? -3.982 -0.409 7.444 1.00 96.50 211 ALA A C 1
ATOM 1581 O O . ALA A 1 211 ? -3.588 -0.135 6.313 1.00 96.50 211 ALA A O 1
ATOM 1582 N N . ILE A 1 212 ? -3.205 -1.043 8.332 1.00 97.50 212 ILE A N 1
ATOM 1583 C CA . ILE A 1 212 ? -1.832 -1.485 8.030 1.00 97.50 212 ILE A CA 1
ATOM 1584 C C . ILE A 1 212 ? -1.845 -2.479 6.866 1.00 97.50 212 ILE A C 1
ATOM 1586 O O . ILE A 1 212 ? -1.126 -2.308 5.885 1.00 97.50 212 ILE A O 1
ATOM 1590 N N . THR A 1 213 ? -2.709 -3.494 6.949 1.00 97.69 213 THR A N 1
ATOM 1591 C CA . THR A 1 213 ? -2.839 -4.527 5.910 1.00 97.69 213 THR A CA 1
ATOM 1592 C C . THR A 1 213 ? -3.277 -3.924 4.575 1.00 97.69 213 THR A C 1
ATOM 1594 O O . THR A 1 213 ? -2.775 -4.319 3.525 1.00 97.69 213 THR A O 1
ATOM 1597 N N . ALA A 1 214 ? -4.181 -2.942 4.602 1.00 97.25 214 ALA A N 1
ATOM 1598 C CA . ALA A 1 214 ? -4.675 -2.241 3.427 1.00 97.25 214 ALA A CA 1
ATOM 1599 C C . ALA A 1 214 ? -3.569 -1.432 2.739 1.00 97.25 214 ALA A C 1
ATOM 1601 O O . ALA A 1 214 ? -3.380 -1.572 1.532 1.00 97.25 214 ALA A O 1
ATOM 1602 N N . ALA A 1 215 ? -2.808 -0.637 3.500 1.00 98.12 215 ALA A N 1
ATOM 1603 C CA . ALA A 1 215 ? -1.681 0.140 2.985 1.00 98.12 215 ALA A CA 1
ATOM 1604 C C . ALA A 1 215 ? -0.603 -0.761 2.362 1.00 98.12 215 ALA A C 1
ATOM 1606 O O . ALA A 1 215 ? -0.176 -0.512 1.235 1.00 98.12 215 ALA A O 1
ATOM 1607 N N . LEU A 1 216 ? -0.225 -1.841 3.057 1.00 98.44 216 LEU A N 1
ATOM 1608 C CA . LEU A 1 216 ? 0.740 -2.822 2.555 1.00 98.44 216 LEU A CA 1
ATOM 1609 C C . LEU A 1 216 ? 0.236 -3.534 1.295 1.00 98.44 216 LEU A C 1
ATOM 1611 O O . LEU A 1 216 ? 0.999 -3.710 0.353 1.00 98.44 216 LEU A O 1
ATOM 1615 N N . SER A 1 217 ? -1.049 -3.901 1.248 1.00 98.19 217 SER A N 1
ATOM 1616 C CA . SER A 1 217 ? -1.646 -4.537 0.065 1.00 98.19 217 SER A CA 1
ATOM 1617 C C . SER A 1 217 ? -1.633 -3.597 -1.141 1.00 98.19 217 SER A C 1
ATOM 1619 O O . SER A 1 217 ? -1.231 -4.003 -2.224 1.00 98.19 217 SER A O 1
ATOM 1621 N N . LEU A 1 218 ? -2.014 -2.326 -0.967 1.00 97.50 218 LEU A N 1
ATOM 1622 C CA . LEU A 1 218 ? -1.950 -1.337 -2.049 1.00 97.50 218 LEU A CA 1
ATOM 1623 C C . LEU A 1 218 ? -0.521 -1.146 -2.558 1.00 97.50 218 LEU A C 1
ATOM 1625 O O . LEU A 1 218 ? -0.291 -1.179 -3.763 1.00 97.50 218 LEU A O 1
ATOM 1629 N N . HIS A 1 219 ? 0.433 -0.975 -1.642 1.00 98.19 219 HIS A N 1
ATOM 1630 C CA . HIS A 1 219 ? 1.837 -0.798 -1.989 1.00 98.19 219 HIS A CA 1
ATOM 1631 C C . HIS A 1 219 ? 2.400 -2.021 -2.730 1.00 98.19 219 HIS A C 1
ATOM 1633 O O . HIS A 1 219 ? 2.995 -1.872 -3.796 1.00 98.19 219 HIS A O 1
ATOM 1639 N N . LEU A 1 220 ? 2.125 -3.234 -2.244 1.00 98.31 220 LEU A N 1
ATOM 1640 C CA . LEU A 1 220 ? 2.513 -4.472 -2.920 1.00 98.31 220 LEU A CA 1
ATOM 1641 C C . LEU A 1 220 ? 1.881 -4.586 -4.316 1.00 98.31 220 LEU A C 1
ATOM 1643 O O . LEU A 1 220 ? 2.547 -5.007 -5.260 1.00 98.31 220 LEU A O 1
ATOM 1647 N N . GLY A 1 221 ? 0.625 -4.157 -4.473 1.00 97.50 221 GLY A N 1
ATOM 1648 C CA . GLY A 1 221 ? -0.032 -4.065 -5.775 1.00 97.50 221 GLY A CA 1
ATOM 1649 C C . GLY A 1 221 ? 0.733 -3.177 -6.763 1.00 97.50 221 GLY A C 1
ATOM 1650 O O . GLY A 1 221 ? 0.887 -3.558 -7.924 1.00 97.50 221 GLY A O 1
ATOM 1651 N N . LEU A 1 222 ? 1.274 -2.042 -6.306 1.00 96.62 222 LEU A N 1
ATOM 1652 C CA . LEU A 1 222 ? 2.098 -1.151 -7.134 1.00 96.62 222 LEU A CA 1
ATOM 1653 C C . LEU A 1 222 ? 3.442 -1.781 -7.512 1.00 96.62 222 LEU A C 1
ATOM 1655 O O . LEU A 1 222 ? 3.835 -1.691 -8.673 1.00 96.62 222 LEU A O 1
ATOM 1659 N N . ILE A 1 223 ? 4.119 -2.453 -6.574 1.00 97.81 223 ILE A N 1
ATOM 1660 C CA . ILE A 1 223 ? 5.375 -3.171 -6.857 1.00 97.81 223 ILE A CA 1
ATOM 1661 C C . ILE A 1 223 ? 5.140 -4.228 -7.940 1.00 97.81 223 ILE A C 1
ATOM 1663 O O . ILE A 1 223 ? 5.838 -4.253 -8.951 1.00 97.81 223 ILE A O 1
ATOM 1667 N N . LEU A 1 224 ? 4.119 -5.070 -7.762 1.00 98.12 224 LEU A N 1
ATOM 1668 C CA . LEU A 1 224 ? 3.776 -6.127 -8.714 1.00 98.12 224 LEU A CA 1
ATOM 1669 C C . LEU A 1 224 ? 3.373 -5.566 -10.080 1.00 98.12 224 LEU A C 1
ATOM 1671 O O . LEU A 1 224 ? 3.732 -6.146 -11.099 1.00 98.12 224 LEU A O 1
ATOM 1675 N N . GLY A 1 225 ? 2.670 -4.432 -10.108 1.00 96.62 225 GLY A N 1
ATOM 1676 C CA . GLY A 1 225 ? 2.314 -3.744 -11.348 1.00 96.62 225 GLY A CA 1
ATOM 1677 C C . GLY A 1 225 ? 3.542 -3.201 -12.079 1.00 96.62 225 GLY A C 1
ATOM 1678 O O . GLY A 1 225 ? 3.650 -3.355 -13.293 1.00 96.62 225 GLY A O 1
ATOM 1679 N N . SER A 1 226 ? 4.507 -2.638 -11.343 1.00 96.19 226 SER A N 1
ATOM 1680 C CA . SER A 1 226 ? 5.787 -2.215 -11.918 1.00 96.19 226 SER A CA 1
ATOM 1681 C C . SER A 1 226 ? 6.553 -3.398 -12.503 1.00 96.19 226 SER A C 1
ATOM 1683 O O . SER A 1 226 ? 7.001 -3.312 -13.639 1.00 96.19 226 SER A O 1
ATOM 1685 N N . LEU A 1 227 ? 6.666 -4.506 -11.763 1.00 97.06 227 LEU A N 1
ATOM 1686 C CA . LEU A 1 227 ? 7.341 -5.715 -12.239 1.00 97.06 227 LEU A CA 1
ATOM 1687 C C . LEU A 1 227 ? 6.622 -6.335 -13.443 1.00 97.06 227 LEU A C 1
ATOM 1689 O O . LEU A 1 227 ? 7.280 -6.809 -14.365 1.00 97.06 227 LEU A O 1
ATOM 1693 N N . ALA A 1 228 ? 5.286 -6.300 -13.475 1.00 97.00 228 ALA A N 1
ATOM 1694 C CA . ALA A 1 228 ? 4.512 -6.722 -14.637 1.00 97.00 228 ALA A CA 1
ATOM 1695 C C . ALA A 1 228 ? 4.853 -5.873 -15.871 1.00 97.00 228 ALA A C 1
ATOM 1697 O O . ALA A 1 228 ? 5.147 -6.433 -16.925 1.00 97.00 228 ALA A O 1
ATOM 1698 N N . GLY A 1 229 ? 4.905 -4.545 -15.734 1.00 94.75 229 GLY A N 1
ATOM 1699 C CA . GLY A 1 229 ? 5.333 -3.656 -16.819 1.00 94.75 229 GLY A CA 1
ATOM 1700 C C . GLY A 1 229 ? 6.759 -3.955 -17.292 1.00 94.75 229 GLY A C 1
ATOM 1701 O O . GLY A 1 229 ? 7.000 -4.087 -18.489 1.00 94.75 229 GLY A O 1
ATOM 1702 N N . THR A 1 230 ? 7.693 -4.182 -16.365 1.00 94.94 230 THR A N 1
ATOM 1703 C CA . THR A 1 230 ? 9.063 -4.580 -16.721 1.00 94.94 230 THR A CA 1
ATOM 1704 C C . THR A 1 230 ? 9.100 -5.933 -17.443 1.00 94.94 230 THR A C 1
ATOM 1706 O O . THR A 1 230 ? 9.857 -6.100 -18.394 1.00 94.94 230 THR A O 1
ATOM 1709 N N . SER A 1 231 ? 8.255 -6.892 -17.052 1.00 95.31 231 SER A N 1
ATOM 1710 C CA . SER A 1 231 ? 8.199 -8.218 -17.688 1.00 95.31 231 SER A CA 1
ATOM 1711 C C . SER A 1 231 ? 7.702 -8.188 -19.137 1.00 95.31 231 SER A C 1
ATOM 1713 O O . SER A 1 231 ? 8.025 -9.090 -19.901 1.00 95.31 231 SER A O 1
ATOM 1715 N N . THR A 1 232 ? 6.952 -7.151 -19.529 1.00 94.69 232 THR A N 1
ATOM 1716 C CA . THR A 1 232 ? 6.488 -6.967 -20.917 1.00 94.69 232 THR A CA 1
ATOM 1717 C C . THR A 1 232 ? 7.531 -6.346 -21.840 1.00 94.69 232 THR A C 1
ATOM 1719 O O . THR A 1 232 ? 7.255 -6.145 -23.021 1.00 94.69 232 THR A O 1
ATOM 1722 N N . LEU A 1 233 ? 8.721 -6.021 -21.323 1.00 92.75 233 LEU A N 1
ATOM 1723 C CA . LEU A 1 233 ? 9.786 -5.451 -22.133 1.00 92.75 233 LEU A CA 1
ATOM 1724 C C . LEU A 1 233 ? 10.200 -6.448 -23.221 1.00 92.75 233 LEU A C 1
ATOM 1726 O O . LEU A 1 233 ? 10.615 -7.572 -22.934 1.00 92.75 233 LEU A O 1
ATOM 1730 N N . GLN A 1 234 ? 10.093 -6.008 -24.470 1.00 89.81 234 GLN A N 1
ATOM 1731 C CA . GLN A 1 234 ? 10.502 -6.757 -25.648 1.00 89.81 234 GLN A CA 1
ATOM 1732 C C . GLN A 1 234 ? 11.351 -5.860 -26.545 1.00 89.81 234 GLN A C 1
ATOM 1734 O O . GLN A 1 234 ? 11.062 -4.675 -26.706 1.00 89.81 234 GLN A O 1
ATOM 1739 N N . GLY A 1 235 ? 12.398 -6.432 -27.123 1.00 84.94 235 GLY A N 1
ATOM 1740 C CA . GLY A 1 235 ? 13.215 -5.813 -28.156 1.00 84.94 235 GLY A CA 1
ATOM 1741 C C . GLY A 1 235 ? 13.254 -6.704 -29.380 1.00 84.94 235 GLY A C 1
ATOM 1742 O O . GLY A 1 235 ? 13.140 -7.922 -29.261 1.00 84.94 235 GLY A O 1
ATOM 1743 N N . GLY A 1 236 ? 13.418 -6.113 -30.555 1.00 82.06 236 GLY A N 1
ATOM 1744 C CA . GLY A 1 236 ? 13.586 -6.868 -31.785 1.00 82.06 236 GLY A CA 1
ATOM 1745 C C . GLY A 1 236 ? 14.629 -6.232 -32.680 1.00 82.06 236 GLY A C 1
ATOM 1746 O O . GLY A 1 236 ? 14.827 -5.018 -32.634 1.00 82.06 236 GLY A O 1
ATOM 1747 N N . MET A 1 237 ? 15.288 -7.059 -33.483 1.00 80.25 237 MET A N 1
ATOM 1748 C CA . MET A 1 237 ? 16.113 -6.590 -34.586 1.00 80.25 237 MET A CA 1
ATOM 1749 C C . MET A 1 237 ? 15.694 -7.276 -35.882 1.00 80.25 237 MET A C 1
ATOM 1751 O O . MET A 1 237 ? 15.596 -8.509 -35.894 1.00 80.25 237 MET A O 1
ATOM 1755 N N . PRO A 1 238 ? 15.489 -6.510 -36.966 1.00 77.00 238 PRO A N 1
ATOM 1756 C CA . PRO A 1 238 ? 15.339 -7.098 -38.282 1.00 77.00 238 PRO A CA 1
ATOM 1757 C C . PRO A 1 238 ? 16.656 -7.758 -38.687 1.00 77.00 238 PRO A C 1
ATOM 1759 O O . PRO A 1 238 ? 17.734 -7.190 -38.495 1.00 77.00 238 PRO A O 1
ATOM 1762 N N . THR A 1 239 ? 16.574 -8.968 -39.236 1.00 78.94 239 THR A N 1
ATOM 1763 C CA . THR A 1 239 ? 17.727 -9.643 -39.838 1.00 78.94 239 THR A CA 1
ATOM 1764 C C . THR A 1 239 ? 17.471 -9.923 -41.310 1.00 78.94 239 THR A C 1
ATOM 1766 O O . THR A 1 239 ? 16.399 -10.396 -41.684 1.00 78.94 239 THR A O 1
ATOM 1769 N N . ASP A 1 240 ? 18.489 -9.680 -42.138 1.00 78.75 240 ASP A N 1
ATOM 1770 C CA . ASP A 1 240 ? 18.390 -9.764 -43.602 1.00 78.75 240 ASP A CA 1
ATOM 1771 C C . ASP A 1 240 ? 18.076 -11.179 -44.126 1.00 78.75 240 ASP A C 1
ATOM 1773 O O . ASP A 1 240 ? 17.692 -11.342 -45.280 1.00 78.75 240 ASP A O 1
ATOM 1777 N N . SER A 1 241 ? 18.243 -12.217 -43.297 1.00 77.00 241 SER A N 1
ATOM 1778 C CA . SER A 1 241 ? 18.129 -13.625 -43.709 1.00 77.00 241 SER A CA 1
ATOM 1779 C C . SER A 1 241 ? 17.193 -14.494 -42.859 1.00 77.00 241 SER A C 1
ATOM 1781 O O . SER A 1 241 ? 16.775 -15.544 -43.342 1.00 77.00 241 SER A O 1
ATOM 1783 N N . ALA A 1 242 ? 16.831 -14.088 -41.635 1.00 72.75 242 ALA A N 1
ATOM 1784 C CA . ALA A 1 242 ? 16.033 -14.910 -40.712 1.00 72.75 242 ALA A CA 1
ATOM 1785 C C . ALA A 1 242 ? 14.727 -14.245 -40.227 1.00 72.75 242 ALA A C 1
ATOM 1787 O O . ALA A 1 242 ? 13.988 -14.856 -39.455 1.00 72.75 242 ALA A O 1
ATOM 1788 N N . GLY A 1 243 ? 14.410 -13.031 -40.695 1.00 79.62 243 GLY A N 1
ATOM 1789 C CA . GLY A 1 243 ? 13.257 -12.254 -40.227 1.00 79.62 243 GLY A CA 1
ATOM 1790 C C . GLY A 1 243 ? 13.531 -11.515 -38.912 1.00 79.62 243 GLY A C 1
ATOM 1791 O O . GLY A 1 243 ? 14.681 -11.374 -38.492 1.00 79.62 243 GLY A O 1
ATOM 1792 N N . ASP A 1 244 ? 12.484 -11.005 -38.265 1.00 79.44 244 ASP A N 1
ATOM 1793 C CA . ASP A 1 244 ? 12.624 -10.260 -37.010 1.00 79.44 244 ASP A CA 1
ATOM 1794 C C . ASP A 1 244 ? 12.927 -11.209 -35.843 1.00 79.44 244 ASP A C 1
ATOM 1796 O O . ASP A 1 244 ? 12.108 -12.054 -35.473 1.00 79.44 244 ASP A O 1
ATOM 1800 N N . ILE A 1 245 ? 14.097 -11.050 -35.218 1.00 81.00 245 ILE A N 1
ATOM 1801 C CA . ILE A 1 245 ? 14.432 -11.759 -33.980 1.00 81.00 245 ILE A CA 1
ATOM 1802 C C . ILE A 1 245 ? 13.934 -10.917 -32.812 1.00 81.00 245 ILE A C 1
ATOM 1804 O O . ILE A 1 245 ? 14.484 -9.849 -32.544 1.00 81.00 245 ILE A O 1
ATOM 1808 N N . THR A 1 246 ? 12.921 -11.403 -32.095 1.00 85.38 246 THR A N 1
ATOM 1809 C CA . THR A 1 246 ? 12.398 -10.752 -30.885 1.00 85.38 246 THR A CA 1
ATOM 1810 C C . THR A 1 246 ? 12.926 -11.418 -29.619 1.00 85.38 246 THR A C 1
ATOM 1812 O O . THR A 1 246 ? 12.799 -12.632 -29.458 1.00 85.38 246 THR A O 1
ATOM 1815 N N . VAL A 1 247 ? 13.447 -10.626 -28.684 1.00 86.81 247 VAL A N 1
ATOM 1816 C CA . VAL A 1 247 ? 13.861 -11.064 -27.347 1.00 86.81 247 VAL A CA 1
ATOM 1817 C C . VAL A 1 247 ? 12.991 -10.374 -26.305 1.00 86.81 247 VAL A C 1
ATOM 1819 O O . VAL A 1 247 ? 12.775 -9.164 -26.350 1.00 86.81 247 VAL A O 1
ATOM 1822 N N . GLN A 1 248 ? 12.486 -11.154 -25.357 1.00 89.75 248 GLN A N 1
ATOM 1823 C CA . GLN A 1 248 ? 11.653 -10.675 -24.257 1.00 89.75 248 GLN A CA 1
ATOM 1824 C C . GLN A 1 248 ? 12.441 -10.658 -22.947 1.00 89.75 248 GLN A C 1
ATOM 1826 O O . GLN A 1 248 ? 13.489 -11.297 -22.829 1.00 89.75 248 GLN A O 1
ATOM 1831 N N . ALA A 1 249 ? 11.915 -9.957 -21.942 1.00 89.69 249 ALA A N 1
ATOM 1832 C CA . ALA A 1 249 ? 12.465 -9.996 -20.596 1.00 89.69 249 ALA A CA 1
ATOM 1833 C C . ALA A 1 249 ? 12.573 -11.452 -20.077 1.00 89.69 249 ALA A C 1
ATOM 1835 O O . ALA A 1 249 ? 11.665 -12.255 -20.317 1.00 89.69 249 ALA A O 1
ATOM 1836 N N . PRO A 1 250 ? 13.607 -11.797 -19.282 1.00 88.06 250 PRO A N 1
ATOM 1837 C CA . PRO A 1 250 ? 13.830 -13.169 -18.795 1.00 88.06 250 PRO A CA 1
ATOM 1838 C C . PRO A 1 250 ? 12.665 -13.776 -18.000 1.00 88.06 250 PRO A C 1
ATOM 1840 O O . PRO A 1 250 ? 12.580 -14.987 -17.825 1.00 88.06 250 PRO A O 1
ATOM 1843 N N . PHE A 1 251 ? 11.769 -12.928 -17.495 1.00 92.25 251 PHE A N 1
ATOM 1844 C CA . PHE A 1 251 ? 10.615 -13.299 -16.685 1.00 92.25 251 PHE A CA 1
ATOM 1845 C C . PHE A 1 251 ? 9.276 -12.915 -17.340 1.00 92.25 251 PHE A C 1
ATOM 1847 O O . PHE A 1 251 ? 8.263 -12.814 -16.648 1.00 92.25 251 PHE A O 1
ATOM 1854 N N . ALA A 1 252 ? 9.241 -12.742 -18.668 1.00 93.25 252 ALA A N 1
ATOM 1855 C CA . ALA A 1 252 ? 8.024 -12.434 -19.429 1.00 93.25 252 ALA A CA 1
ATOM 1856 C C . ALA A 1 252 ? 6.904 -13.475 -19.235 1.00 93.25 252 ALA A C 1
ATOM 1858 O O . ALA A 1 252 ? 5.725 -13.137 -19.176 1.00 93.25 252 ALA A O 1
ATOM 1859 N N . ALA A 1 253 ? 7.250 -14.747 -19.008 1.00 94.69 253 ALA A N 1
ATOM 1860 C CA . ALA A 1 253 ? 6.263 -15.784 -18.693 1.00 94.69 253 ALA A CA 1
ATOM 1861 C C . ALA A 1 253 ? 5.449 -15.492 -17.410 1.00 94.69 253 ALA A C 1
ATOM 1863 O O . ALA A 1 253 ? 4.347 -16.015 -17.241 1.00 94.69 253 ALA A O 1
ATOM 1864 N N . LEU A 1 254 ? 5.961 -14.646 -16.505 1.00 95.69 254 LEU A N 1
ATOM 1865 C CA . LEU A 1 254 ? 5.281 -14.263 -15.266 1.00 95.69 254 LEU A CA 1
ATOM 1866 C C . LEU A 1 254 ? 4.339 -13.062 -15.429 1.00 95.69 254 LEU A C 1
ATOM 1868 O O . LEU A 1 254 ? 3.607 -12.759 -14.484 1.00 95.69 254 LEU A O 1
ATOM 1872 N N . THR A 1 255 ? 4.300 -12.396 -16.592 1.00 96.38 255 THR A N 1
ATOM 1873 C CA . THR A 1 255 ? 3.461 -11.203 -16.813 1.00 96.38 255 THR A CA 1
ATOM 1874 C C . THR A 1 255 ? 2.004 -11.397 -16.379 1.00 96.38 255 THR A C 1
ATOM 1876 O O . THR A 1 255 ? 1.505 -10.541 -15.637 1.00 96.38 255 THR A O 1
ATOM 1879 N N . PRO A 1 256 ? 1.297 -12.487 -16.759 1.00 96.94 256 PRO A N 1
ATOM 1880 C CA . PRO A 1 256 ? -0.109 -12.646 -16.389 1.00 96.94 256 PRO A CA 1
ATOM 1881 C C . PRO A 1 256 ? -0.290 -12.769 -14.875 1.00 96.94 256 PRO A C 1
ATOM 1883 O O . PRO A 1 256 ? -1.193 -12.159 -14.303 1.00 96.94 256 PRO A O 1
ATOM 1886 N N . LEU A 1 257 ? 0.607 -13.506 -14.211 1.00 97.12 257 LEU A N 1
ATOM 1887 C CA . LEU A 1 257 ? 0.575 -13.705 -12.765 1.00 97.12 257 LEU A CA 1
ATOM 1888 C C . LEU A 1 257 ? 0.853 -12.399 -12.012 1.00 97.12 257 LEU A C 1
ATOM 1890 O O . LEU A 1 257 ? 0.128 -12.076 -11.069 1.00 97.12 257 LEU A O 1
ATOM 1894 N N . LEU A 1 258 ? 1.868 -11.636 -12.430 1.00 96.88 258 LEU A N 1
ATOM 1895 C CA . LEU A 1 258 ? 2.223 -10.350 -11.822 1.00 96.88 258 LEU A CA 1
ATOM 1896 C C . LEU A 1 258 ? 1.095 -9.327 -11.996 1.00 96.88 258 LEU A C 1
ATOM 1898 O O . LEU A 1 258 ? 0.703 -8.670 -11.030 1.00 96.88 258 LEU A O 1
ATOM 1902 N N . SER A 1 259 ? 0.511 -9.258 -13.194 1.00 96.06 259 SER A N 1
ATOM 1903 C CA . SER A 1 259 ? -0.602 -8.354 -13.509 1.00 96.06 259 SER A CA 1
ATOM 1904 C C . SER A 1 259 ? -1.859 -8.698 -12.709 1.00 96.06 259 SER A C 1
ATOM 1906 O O . SER A 1 259 ? -2.455 -7.828 -12.070 1.00 96.06 259 SER A O 1
ATOM 1908 N N . ALA A 1 260 ? -2.243 -9.979 -12.681 1.00 95.31 260 ALA A N 1
ATOM 1909 C CA . ALA A 1 260 ? -3.395 -10.440 -11.913 1.00 95.31 260 ALA A CA 1
ATOM 1910 C C . ALA A 1 260 ? -3.195 -10.197 -10.411 1.00 95.31 260 ALA A C 1
ATOM 1912 O O . ALA A 1 260 ? -4.083 -9.664 -9.745 1.00 95.31 260 ALA A O 1
ATOM 1913 N N . SER A 1 261 ? -2.009 -10.516 -9.885 1.00 96.44 261 SER A N 1
ATOM 1914 C CA . SER A 1 261 ? -1.679 -10.301 -8.474 1.00 96.44 261 SER A CA 1
ATOM 1915 C C . SER A 1 261 ? -1.697 -8.816 -8.115 1.00 96.44 261 SER A C 1
ATOM 1917 O O . SER A 1 261 ? -2.286 -8.447 -7.100 1.00 96.44 261 SER A O 1
ATOM 1919 N N . SER A 1 262 ? -1.136 -7.951 -8.966 1.00 96.12 262 SER A N 1
ATOM 1920 C CA . SER A 1 262 ? -1.204 -6.495 -8.804 1.00 96.12 262 SER A CA 1
ATOM 1921 C C . SER A 1 262 ? -2.651 -6.018 -8.655 1.00 96.12 262 SER A C 1
ATOM 1923 O O . SER A 1 262 ? -2.989 -5.332 -7.685 1.00 96.12 262 SER A O 1
ATOM 1925 N N . PHE A 1 263 ? -3.535 -6.463 -9.554 1.00 93.62 263 PHE A N 1
ATOM 1926 C CA . PHE A 1 263 ? -4.950 -6.106 -9.513 1.00 93.62 263 PHE A CA 1
ATOM 1927 C C . PHE A 1 263 ? -5.654 -6.628 -8.254 1.00 93.62 263 PHE A C 1
ATOM 1929 O O . PHE A 1 263 ? -6.420 -5.892 -7.627 1.00 93.62 263 PHE A O 1
ATOM 1936 N N . VAL A 1 264 ? -5.383 -7.876 -7.860 1.00 94.75 264 VAL A N 1
ATOM 1937 C CA . VAL A 1 264 ? -5.948 -8.490 -6.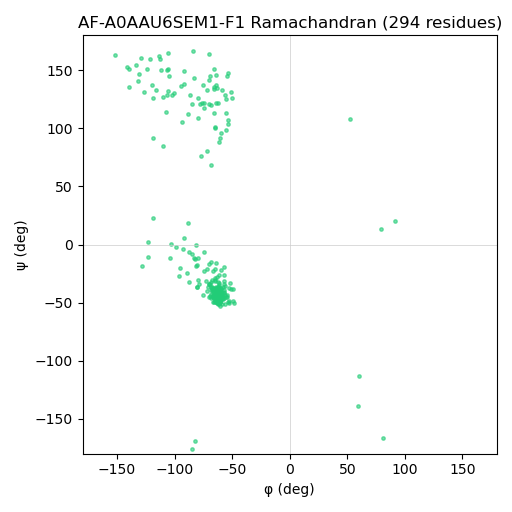651 1.00 94.75 264 VAL A CA 1
ATOM 1938 C C . VAL A 1 264 ? -5.527 -7.713 -5.407 1.00 94.75 264 VAL A C 1
ATOM 1940 O O . VAL A 1 264 ? -6.390 -7.305 -4.632 1.00 94.75 264 VAL A O 1
ATOM 1943 N N . PHE A 1 265 ? -4.235 -7.440 -5.226 1.00 96.50 265 PHE A N 1
ATOM 1944 C CA . PHE A 1 265 ? -3.738 -6.706 -4.061 1.00 96.50 265 PHE A CA 1
ATOM 1945 C C . PHE A 1 265 ? -4.258 -5.266 -4.008 1.00 96.50 265 PHE A C 1
ATOM 1947 O O . PHE A 1 265 ? -4.659 -4.799 -2.937 1.00 96.50 265 PHE A O 1
ATOM 1954 N N . ALA A 1 266 ? -4.366 -4.592 -5.157 1.00 94.12 266 ALA A N 1
ATOM 1955 C CA . ALA A 1 266 ? -5.001 -3.280 -5.238 1.00 94.12 266 ALA A CA 1
ATOM 1956 C C . ALA A 1 266 ? -6.489 -3.338 -4.837 1.00 94.12 266 ALA A C 1
ATOM 1958 O O . ALA A 1 266 ? -6.969 -2.511 -4.057 1.00 94.12 266 ALA A O 1
ATOM 1959 N N . ALA A 1 267 ? -7.231 -4.334 -5.332 1.00 91.31 267 ALA A N 1
ATOM 1960 C CA . ALA A 1 267 ? -8.643 -4.520 -5.008 1.00 91.31 267 ALA A CA 1
ATOM 1961 C C . ALA A 1 267 ? -8.860 -4.846 -3.522 1.00 91.31 267 ALA A C 1
ATOM 1963 O O . ALA A 1 267 ? -9.741 -4.252 -2.896 1.00 91.31 267 ALA A O 1
ATOM 1964 N N . VAL A 1 268 ? -8.041 -5.733 -2.949 1.00 93.75 268 VAL A N 1
ATOM 1965 C CA . VAL A 1 268 ? -8.064 -6.063 -1.518 1.00 93.75 268 VAL A CA 1
ATOM 1966 C C . VAL A 1 268 ? -7.741 -4.830 -0.680 1.00 93.75 268 VAL A C 1
ATOM 1968 O O . VAL A 1 268 ? -8.486 -4.529 0.249 1.00 93.75 268 VAL A O 1
ATOM 1971 N N . GLY A 1 269 ? -6.698 -4.073 -1.025 1.00 95.50 269 GLY A N 1
ATOM 1972 C CA . GLY A 1 269 ? -6.329 -2.855 -0.304 1.00 95.50 269 GLY A CA 1
ATOM 1973 C C . GLY A 1 269 ? -7.480 -1.848 -0.217 1.00 95.50 269 GLY A C 1
ATOM 1974 O O . GLY A 1 269 ? -7.800 -1.357 0.865 1.00 95.50 269 GLY A O 1
ATOM 1975 N N . ILE A 1 270 ? -8.186 -1.613 -1.326 1.00 93.75 270 ILE A N 1
ATOM 1976 C CA . ILE A 1 270 ? -9.366 -0.732 -1.349 1.00 93.75 270 ILE A CA 1
ATOM 1977 C C . ILE A 1 270 ? -10.522 -1.305 -0.541 1.00 93.75 270 ILE A C 1
ATOM 1979 O O . ILE A 1 270 ? -11.138 -0.579 0.238 1.00 93.75 270 ILE A O 1
ATOM 1983 N N . ALA A 1 271 ? -10.817 -2.595 -0.702 1.00 91.31 271 ALA A N 1
ATOM 1984 C CA . ALA A 1 271 ? -11.880 -3.253 0.047 1.00 91.31 271 ALA A CA 1
ATOM 1985 C C . ALA A 1 271 ? -11.656 -3.120 1.563 1.00 91.31 271 ALA A C 1
ATOM 1987 O O . ALA A 1 271 ? -12.591 -2.833 2.315 1.00 91.31 271 ALA A O 1
ATOM 1988 N N . LEU A 1 272 ? -10.408 -3.276 2.009 1.00 93.69 272 LEU A N 1
ATOM 1989 C CA . LEU A 1 272 ? -10.018 -3.120 3.404 1.00 93.69 272 LEU A CA 1
ATOM 1990 C C . LEU A 1 272 ? -10.167 -1.671 3.882 1.00 93.69 272 LEU A C 1
ATOM 1992 O O . LEU A 1 272 ? -10.761 -1.462 4.942 1.00 93.69 272 LEU A O 1
ATOM 1996 N N . TRP A 1 273 ? -9.733 -0.675 3.105 1.00 95.06 273 TRP A N 1
ATOM 1997 C CA . TRP A 1 273 ? -9.931 0.737 3.455 1.00 95.06 273 TRP A CA 1
ATOM 1998 C C . TRP A 1 273 ? -11.403 1.127 3.564 1.00 95.06 273 TRP A C 1
ATOM 2000 O O . TRP A 1 273 ? -11.819 1.719 4.562 1.00 95.06 273 TRP A O 1
ATOM 2010 N N . LEU A 1 274 ? -12.223 0.702 2.603 1.00 91.88 274 LEU A N 1
ATOM 2011 C CA . LEU A 1 274 ? -13.669 0.900 2.666 1.00 91.88 274 LEU A CA 1
ATOM 2012 C C . LEU A 1 274 ? -14.273 0.203 3.886 1.00 91.88 274 LEU A C 1
ATOM 2014 O O . LEU A 1 274 ? -15.168 0.750 4.525 1.00 91.88 274 LEU A O 1
ATOM 2018 N N . SER A 1 275 ? -13.764 -0.968 4.274 1.00 90.62 275 SER A N 1
ATOM 2019 C CA . SER A 1 275 ? -14.230 -1.640 5.488 1.00 90.62 275 SER A CA 1
ATOM 2020 C C . SER A 1 275 ? -13.961 -0.821 6.760 1.00 90.62 275 SER A C 1
ATOM 2022 O O . SER A 1 275 ? -14.790 -0.862 7.671 1.00 90.62 275 SER A O 1
ATOM 2024 N N . VAL A 1 276 ? -12.871 -0.036 6.802 1.00 91.50 276 VAL A N 1
ATOM 2025 C CA . VAL A 1 276 ? -12.587 0.924 7.885 1.00 91.50 276 VAL A CA 1
ATOM 2026 C C . VAL A 1 276 ? -13.613 2.055 7.862 1.00 91.50 276 VAL A C 1
ATOM 2028 O O . VAL A 1 276 ? -14.248 2.299 8.889 1.00 91.50 276 VAL A O 1
ATOM 2031 N N . THR A 1 277 ? -13.866 2.673 6.702 1.00 88.62 277 THR A N 1
ATOM 2032 C CA . THR A 1 277 ? -14.904 3.713 6.545 1.00 88.62 277 THR A CA 1
ATOM 2033 C C . THR A 1 277 ? -16.264 3.212 7.020 1.00 88.62 277 THR A C 1
ATOM 2035 O O . THR A 1 277 ? -16.967 3.885 7.771 1.00 88.62 277 THR A O 1
ATOM 2038 N N . LEU A 1 278 ? -16.633 1.995 6.627 1.00 86.94 278 LEU A N 1
ATOM 2039 C CA . LEU A 1 278 ? -17.947 1.430 6.900 1.00 86.94 278 LEU A CA 1
ATOM 2040 C C . LEU A 1 278 ? -18.141 0.998 8.365 1.00 86.94 278 LEU A C 1
ATOM 2042 O O . LEU A 1 278 ? -19.263 0.671 8.756 1.00 86.94 278 LEU A O 1
ATOM 2046 N N . THR A 1 279 ? -17.101 1.043 9.208 1.00 85.88 279 THR A N 1
ATOM 2047 C CA . THR A 1 279 ? -17.268 0.903 10.671 1.00 85.88 279 THR A CA 1
ATOM 2048 C C . THR A 1 279 ? -17.995 2.089 11.315 1.00 85.88 279 THR A C 1
ATOM 2050 O O . THR A 1 279 ? -18.494 1.980 12.436 1.00 85.88 279 THR A O 1
ATOM 2053 N N . ALA A 1 280 ? -18.106 3.203 10.590 1.00 82.00 280 ALA A N 1
ATOM 2054 C CA . ALA A 1 280 ? -18.848 4.392 10.986 1.00 82.00 280 ALA A CA 1
ATOM 2055 C C . ALA A 1 280 ? -20.351 4.330 10.659 1.00 82.00 280 ALA A C 1
ATOM 2057 O O . ALA A 1 280 ? -21.094 5.241 11.035 1.00 82.00 280 ALA A O 1
ATOM 2058 N N . VAL A 1 281 ? -20.807 3.314 9.918 1.00 80.44 281 VAL A N 1
ATOM 2059 C CA . VAL A 1 281 ? -22.210 3.186 9.506 1.00 80.44 281 VAL A CA 1
ATOM 2060 C C . VAL A 1 281 ? -23.004 2.498 10.623 1.00 80.44 281 VAL A C 1
ATOM 2062 O O . VAL A 1 281 ? -22.671 1.366 10.982 1.00 80.44 281 VAL A O 1
ATOM 2065 N N . PRO A 1 282 ? -24.055 3.136 11.174 1.00 72.31 282 PRO A N 1
ATOM 2066 C CA . PRO A 1 282 ? -24.908 2.499 12.165 1.00 72.31 282 PRO A CA 1
ATOM 2067 C C . PRO A 1 282 ? -25.614 1.283 11.565 1.00 72.31 282 PRO A C 1
ATOM 2069 O O . PRO A 1 282 ? -26.179 1.359 10.474 1.00 72.31 282 PRO A O 1
ATOM 2072 N N . VAL A 1 283 ? -25.624 0.165 12.288 1.00 66.75 283 VAL A N 1
ATOM 2073 C CA . VAL A 1 283 ? -26.510 -0.955 11.955 1.00 66.75 283 VAL A CA 1
ATOM 2074 C C . VAL A 1 283 ? -27.898 -0.603 12.496 1.00 66.75 283 VAL A C 1
ATOM 2076 O O . VAL A 1 283 ? -27.992 -0.294 13.686 1.00 66.75 283 VAL A O 1
ATOM 2079 N N . PRO A 1 284 ? -28.971 -0.633 11.679 1.00 58.78 284 PRO A N 1
ATOM 2080 C CA . PRO A 1 284 ? -30.328 -0.474 12.183 1.00 58.78 284 PRO A CA 1
ATOM 2081 C C . PRO A 1 284 ? -30.558 -1.518 13.272 1.00 58.78 284 PRO A C 1
ATOM 2083 O O . PRO A 1 284 ? -30.518 -2.724 13.012 1.00 58.78 284 PRO A O 1
ATOM 2086 N N . GLY A 1 285 ? -30.712 -1.055 14.510 1.00 53.34 285 GLY A N 1
ATOM 2087 C CA . GLY A 1 285 ? -30.982 -1.937 15.629 1.00 53.34 285 GLY A CA 1
ATOM 2088 C C . GLY A 1 285 ? -32.274 -2.689 15.348 1.00 53.34 285 GLY A C 1
ATOM 2089 O O . GLY A 1 285 ? -33.281 -2.082 14.984 1.00 53.34 285 GLY A O 1
ATOM 2090 N N . ARG A 1 286 ? -32.271 -4.011 15.553 1.00 49.81 286 ARG A N 1
ATOM 2091 C CA . ARG A 1 286 ? -33.515 -4.700 15.901 1.00 49.81 286 ARG A CA 1
ATOM 2092 C C . ARG A 1 286 ? -34.046 -3.937 17.105 1.00 49.81 286 ARG A C 1
ATOM 2094 O O . ARG A 1 286 ? -33.434 -4.009 18.168 1.00 49.81 286 ARG A O 1
ATOM 2101 N N . VAL A 1 287 ? -35.111 -3.162 16.916 1.00 45.94 287 VAL A N 1
ATOM 2102 C CA . VAL A 1 287 ? -35.867 -2.569 18.014 1.00 45.94 287 VAL A CA 1
ATOM 2103 C C . VAL A 1 287 ? -36.217 -3.744 18.909 1.00 45.94 287 VAL A C 1
ATOM 2105 O O . VAL A 1 287 ? -37.038 -4.591 18.551 1.00 45.94 287 VAL A O 1
ATOM 2108 N N . ARG A 1 288 ? -35.500 -3.878 20.025 1.00 49.91 288 ARG A N 1
ATOM 2109 C CA . ARG A 1 288 ? -35.872 -4.817 21.067 1.00 49.91 288 ARG A CA 1
ATOM 2110 C C . ARG A 1 288 ? -37.197 -4.248 21.547 1.00 49.91 288 ARG A C 1
ATOM 2112 O O . ARG A 1 288 ? -37.197 -3.225 22.220 1.00 49.91 288 ARG A O 1
ATOM 2119 N N . ARG A 1 289 ? -38.316 -4.822 21.089 1.00 46.25 289 ARG A N 1
ATOM 2120 C CA . ARG A 1 289 ? -39.619 -4.591 21.706 1.00 46.25 289 ARG A CA 1
ATOM 2121 C C . ARG A 1 289 ? -39.411 -4.965 23.163 1.00 46.25 289 ARG A C 1
ATOM 2123 O O . ARG A 1 289 ? -39.360 -6.143 23.504 1.00 46.25 289 ARG A O 1
ATOM 2130 N N . THR A 1 290 ? -39.191 -3.966 24.000 1.00 46.28 290 THR A N 1
ATOM 2131 C CA . THR A 1 290 ? -39.472 -4.041 25.419 1.00 46.28 290 THR A CA 1
ATOM 2132 C C . THR A 1 290 ? -40.972 -4.269 25.478 1.00 46.28 290 THR A C 1
ATOM 2134 O O . THR A 1 290 ? -41.762 -3.333 25.442 1.00 46.28 290 THR A O 1
ATOM 2137 N N . THR A 1 291 ? -41.386 -5.533 25.443 1.00 50.28 291 THR A N 1
ATOM 2138 C CA . THR A 1 291 ? -42.681 -5.924 25.979 1.00 50.28 291 THR A CA 1
ATOM 2139 C C . THR A 1 291 ? -42.635 -5.531 27.444 1.00 50.28 291 THR A C 1
ATOM 2141 O O . THR A 1 291 ? -42.050 -6.229 28.270 1.00 50.28 291 THR A O 1
ATOM 2144 N N . SER A 1 292 ? -43.177 -4.353 27.742 1.00 50.03 292 SER A N 1
ATOM 2145 C CA . SER A 1 292 ? -43.650 -4.017 29.069 1.00 50.03 292 SER A CA 1
ATOM 2146 C C . SER A 1 292 ? -44.754 -5.018 29.394 1.00 50.03 292 SER A C 1
ATOM 2148 O O . SER A 1 292 ? -45.913 -4.814 29.039 1.00 50.03 292 SER A O 1
ATOM 2150 N N . ALA A 1 293 ? -44.392 -6.133 30.021 1.00 48.56 293 ALA A N 1
ATOM 2151 C CA . ALA A 1 293 ? -45.341 -6.867 30.837 1.00 48.56 293 ALA A CA 1
ATOM 2152 C C . ALA A 1 293 ? -45.556 -6.019 32.098 1.00 48.56 293 ALA A C 1
ATOM 2154 O O . ALA A 1 293 ? -44.888 -6.189 33.114 1.00 48.56 293 ALA A O 1
ATOM 2155 N N . LEU A 1 294 ? -46.408 -5.004 31.957 1.00 58.47 294 LEU A N 1
ATOM 2156 C CA . LEU A 1 294 ? -47.083 -4.370 33.073 1.00 58.47 294 LEU A CA 1
ATOM 2157 C C . LEU A 1 294 ? -48.231 -5.298 33.469 1.00 58.47 294 LEU A C 1
ATOM 2159 O O . LEU A 1 294 ? -49.092 -5.582 32.646 1.00 58.47 294 LEU A O 1
ATOM 2163 N N . ALA A 1 295 ? -48.174 -5.727 34.726 1.00 50.53 295 ALA A N 1
ATOM 2164 C CA . ALA A 1 295 ? -49.297 -5.962 35.625 1.00 50.53 295 ALA A CA 1
ATOM 2165 C C . ALA A 1 295 ? -50.456 -6.856 35.141 1.00 50.53 295 ALA A C 1
ATOM 2167 O O . ALA A 1 295 ? -51.350 -6.417 34.420 1.00 50.53 295 ALA A O 1
ATOM 2168 N N . SER A 1 296 ? -50.512 -8.052 35.726 1.00 51.38 296 SER A N 1
ATOM 2169 C CA . SER A 1 296 ? -51.726 -8.571 36.370 1.00 51.38 296 SER A CA 1
ATOM 2170 C C . SER A 1 296 ? -51.322 -9.511 37.496 1.00 51.38 296 SER A C 1
ATOM 2172 O O . SER A 1 296 ? -50.637 -10.506 37.163 1.00 51.38 296 SER A O 1
#

Solvent-accessible surface area (backbone atoms only — not comparable to full-atom values): 15890 Å² total; per-residue (Å²): 102,70,68,11,52,52,50,18,50,51,55,40,67,71,62,53,79,90,60,86,45,46,62,74,73,59,16,57,31,31,32,48,34,14,44,52,41,48,51,54,51,49,50,56,54,49,54,74,71,34,64,72,69,47,69,75,42,56,72,67,56,53,49,54,53,63,67,43,56,69,40,45,40,42,53,35,32,43,56,20,47,58,42,65,55,58,79,72,86,80,50,77,78,75,93,74,92,76,92,69,89,80,49,52,63,79,46,38,62,68,67,51,55,53,50,38,52,52,48,49,53,52,44,51,52,52,32,51,55,34,22,74,59,29,35,64,45,98,87,67,42,25,37,24,34,70,52,74,58,89,94,45,75,48,72,46,68,37,57,3,44,64,58,31,54,64,34,52,54,43,50,52,47,43,52,52,52,49,52,50,42,32,45,49,59,58,65,57,85,70,49,59,62,70,70,61,40,53,53,52,41,29,52,51,36,39,42,51,47,38,40,54,39,15,20,49,28,34,35,44,12,51,53,28,40,33,50,19,56,44,19,66,42,65,46,70,47,84,40,100,85,81,46,72,51,72,50,62,32,99,53,36,89,46,26,66,60,28,41,52,48,12,52,50,27,36,18,50,12,45,14,37,25,46,43,34,24,53,44,38,51,74,67,85,69,78,77,74,78,76,75,76,83,72,85,132

Mean predicted aligned error: 7.9 Å

Radius of gyration: 24.1 Å; Cα contacts (8 Å, |Δi|>4): 407; chains: 1; bounding box: 77×36×84 Å

Foldseek 3Di:
DVLLVVLLVVVCVVPVPPADFDDDLLLVLLQCLLVQLVVLLVVLVVCVPDVVVVVPPDPVVNVVSVLCNLCSLLVSLLVSLVSLLDDDDDDDADDDDDPDDQDLVVLDDPVLVVLLVVLLVVLVVLQVVQQVQFDQDPVGDRFKHWDDDPPDIFIDGASHPNRSVVNNVSLVVLVVSLNVSSVSLSPDDHRDPPVVSSSVSSLSNHLSSLSSSLSSLLSLLVNLVRVLVQQAGKDWDQDPPPGIDIDTDPVVVCNVVSNVSSVVSNSSSSSSSVNSSCSSPDDPDPPPPPPPPPDD

=== Feature glossary ===
Each block in this record encodes a different view of the same protein. In brief:

Predicted aligned error. PAE(i, j) answers: if I align the predicted and true structures on residue i, how far off (in Å) do I expect residue j to be? A block-diagonal PAE matrix with low values on the blocks and high values off-diagonal is the signature of a multi-domain protein with confidently predicted domains but uncertain inter-domain orientation.

Contact-map, Ramachandran, and PAE plots. Plot images: a contact map (which residues are close in 3D, as an N×N binary image), a Ramachandran scatter (backbone torsion angles, revealing secondary-structure composition at a glance), and — for AlphaFold structures — a PAE heatmap (pairwise prediction confidence).

Backbone torsions (φ/ψ). φ (phi) and ψ (psi) are the two rotatable backbone dihedrals per residue: φ is the C(i-1)–N–Cα–C torsion, ψ is the N–Cα–C–N(i+1) torsion, both in degrees on (−180°, 180°]. α-helical residues cluster near (−60°, −45°); β-strand residues near (−120°, +130°). A Ramachandran plot is simply a scatter of (φ, ψ) for every residue.

Foldseek 3Di. A 3Di character summarizes, for each residue, the relative orientation of the Cα frame of its nearest spatial neighbor. Because it encodes fold topology rather than chemistry, 3Di alignments detect remote structural similarity that sequence alignment misses.

Radius of gyration, Cα contacts, bounding box. Three whole-structure scalars: the radius of gyration (RMS distance of Cα from centroid, in Å), the count of Cα–Cα contacts (pairs closer than 8 Å and separated by more than four residues in sequence — i.e. tertiary, not local, contacts), and the bounding-box dimensions. Together they distinguish compact globular folds from extended fibres or disordered chains.

Sequence. Sequence gives the chain of amino acids in standard one-letter code (A=alanine, C=cysteine, …, Y=tyrosine), read N→C. It is the only feature that is directly encoded by the gene; all structural features are derived from the folded form of this sequence.

mmCIF coordinates. Atomic coordinates in PDBx/mmCIF format — the same representation the Protein Data Bank distributes. Each line of the _atom_site loop places one backbone atom in Cartesian space (units: ångströms, origin: arbitrary).

Secondary structure (3-state, P-SEA). Three-state secondary structure (P-SEA) collapses the eight DSSP classes into helix (a), strand (b), and coil (c). P-SEA assigns these from Cα geometry alone — distances and angles — without requiring backbone oxygens, so it works on any Cα trace.

InterPro / GO / CATH / organism. Functional annotations link the protein to curated databases. InterPro entries identify conserved domains and families by matching the sequence against member-database signatures (Pfam, PROSITE, CDD, …). Gene Ontology (GO) terms describe molecular function, biological process, and cellular component in a controlled vocabulary. CATH places the structure in a hierarchical fold classification (Class/Architecture/Topology/Homologous-superfamily). The organism is the source species.

B-factor. B-factor (Debye–Waller factor) reflects atomic displacement in the crystal lattice. It is an experimental observable (units Å²), not a prediction; low values mean the atom is pinned down, high values mean it moves or is heterogeneous across the crystal.

Rendered structure images. Structure images are PyMOL renders from six orthogonal camera directions. Cartoon representation draws helices as coils and strands as arrows; sticks shows the backbone as bonds; surface shows the solvent-excluded envelope. Rainbow coloring maps sequence position to hue (blue→red, N→C); chain coloring assigns a distinct color per polypeptide.

Solvent-accessible surface area. Solvent-accessible surface area (SASA) is the area in Å² traced out by the centre of a 1.4 Å probe sphere (a water molecule) rolled over the protein's van der Waals surface (Shrake–Rupley / Lee–Richards construction). Buried residues have near-zero SASA; fully exposed residues can exceed 200 Å². The total SASA scales roughl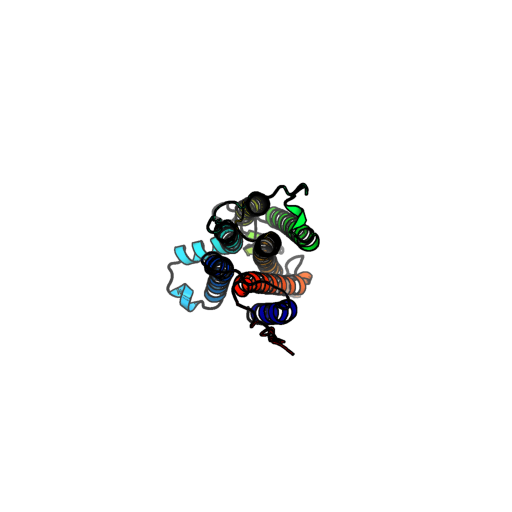y with the number of surface residues.

Secondary structure (8-state, DSSP). The SS8 string is DSSP's per-residue secondary-structure call. α-helix (H) means an i→i+4 H-bond ladder; β-strand (E) means the residue participates in a β-sheet; 3₁₀ (G) and π (I) are tighter and wider helices; T/S are turns/bends; '-' is loop.

pLDDT. For AlphaFold models, the B-factor field carries pLDDT — the model's own estimate of local accuracy on a 0–100 scale. Regions with pLDDT<50 should be treated as essentially unmodeled; they often correspond to intrinsically disordered segments.

Nearest PDB structures. Nearest PDB neighbors are the top structural matches found by Foldseek when searching this structure against the entire Protein Data Bank. Each hit reports a TM-score (0 to 1; >0.5 almost always implies the same fold) and an E-value. These are *structural* homologs — they may share no detectable sequence similarity.